Protein AF-A0A7Z9YVB4-F1 (afdb_monomer)

Foldseek 3Di:
DQWDADPVRAIWGFQKWKKFFWWADPPPRDIDGQCVWQADLQQLDGHQWTADPPPRDIDGPVRIAFDKDWDQDPVVRDIFIWGDMDTAKTWTGGPPDPDIDMDGDDPVNVVVLVVLQPDDQPFDDFFDFADFFDQLVQCCVRTVCGGLLSFARSQLRSVLRVLLVPDDDPVVLVLSLQQVQLQGLQFAASRNCVRPNPDDRGPTHDPQHSHRDSIGMHGHPVVSSVVSVVVVVVVCVVCVPVPPDPDDDDPDDPVDDPPDDPPRDPDDDDDDAPAQRHPPQNVCVSSCSSVVHHDPPVPDQHHTVRVVRHNDPPPDDPPPPD

Structure (mmCIF, N/CA/C/O backbone):
data_AF-A0A7Z9YVB4-F1
#
_entry.id   AF-A0A7Z9YVB4-F1
#
loop_
_atom_site.group_PDB
_atom_site.id
_atom_site.type_symbol
_atom_site.label_atom_id
_atom_site.label_alt_id
_atom_site.label_comp_id
_atom_site.label_asym_id
_atom_site.label_entity_id
_atom_site.label_seq_id
_atom_site.pdbx_PDB_ins_code
_atom_site.Cartn_x
_atom_site.Cartn_y
_atom_site.Cartn_z
_atom_site.occupancy
_atom_site.B_iso_or_equiv
_atom_site.auth_seq_id
_atom_site.auth_comp_id
_atom_site.auth_asym_id
_atom_site.auth_atom_id
_atom_site.pdbx_PDB_model_num
ATOM 1 N N . MET A 1 1 ? -9.846 15.457 -3.010 1.00 90.50 1 MET A N 1
ATOM 2 C CA . MET A 1 1 ? -9.394 14.072 -2.716 1.00 90.50 1 MET A CA 1
ATOM 3 C C . MET A 1 1 ? -8.498 13.963 -1.476 1.00 90.50 1 MET A C 1
ATOM 5 O O . MET A 1 1 ? -8.732 13.058 -0.686 1.00 90.50 1 MET A O 1
ATOM 9 N N . TYR A 1 2 ? -7.494 14.836 -1.281 1.00 96.19 2 TYR A N 1
ATOM 10 C CA . TYR A 1 2 ? -6.535 14.761 -0.153 1.00 96.19 2 TYR A CA 1
ATOM 11 C C . TYR A 1 2 ? -6.669 15.938 0.827 1.00 96.19 2 TYR A C 1
ATOM 13 O O . TYR A 1 2 ? -5.697 16.636 1.119 1.00 96.19 2 TYR A O 1
ATOM 21 N N . GLU A 1 3 ? -7.886 16.187 1.299 1.00 96.25 3 GLU A N 1
ATOM 22 C CA . GLU A 1 3 ? -8.199 17.295 2.205 1.00 96.25 3 GLU A CA 1
ATOM 23 C C . GLU A 1 3 ? -9.004 16.793 3.404 1.00 96.25 3 GLU A C 1
ATOM 25 O O . GLU A 1 3 ? -9.777 15.847 3.273 1.00 96.25 3 GLU A O 1
ATOM 30 N N . THR A 1 4 ? -8.795 17.445 4.545 1.00 97.38 4 THR A N 1
ATOM 31 C CA . THR A 1 4 ? -9.485 17.245 5.830 1.00 97.38 4 THR A CA 1
ATOM 32 C C . THR A 1 4 ? -9.839 18.616 6.409 1.00 97.38 4 THR A C 1
ATOM 34 O O . THR A 1 4 ? -9.279 19.634 5.992 1.00 97.38 4 THR A O 1
ATOM 37 N N . ARG A 1 5 ? -10.718 18.661 7.412 1.00 95.69 5 ARG A N 1
ATOM 38 C CA . ARG A 1 5 ? -10.940 19.850 8.250 1.00 95.69 5 ARG A CA 1
ATOM 39 C C . ARG A 1 5 ? -10.445 19.620 9.672 1.00 95.69 5 ARG A C 1
ATOM 41 O O . ARG A 1 5 ? -10.483 18.493 10.167 1.00 95.69 5 ARG A O 1
ATOM 48 N N . ASP A 1 6 ? -9.934 20.671 10.305 1.00 93.06 6 ASP A N 1
ATOM 49 C CA . ASP A 1 6 ? -9.683 20.660 11.746 1.00 93.06 6 ASP A CA 1
ATOM 50 C C . ASP A 1 6 ? -10.937 21.067 12.537 1.00 93.06 6 ASP A C 1
ATOM 52 O O . ASP A 1 6 ? -11.960 21.448 11.965 1.00 93.06 6 ASP A O 1
ATOM 56 N N . LYS A 1 7 ? -10.851 21.019 13.872 1.00 89.88 7 LYS A N 1
ATOM 57 C CA . LYS A 1 7 ? -11.962 21.387 14.767 1.00 89.88 7 LYS A CA 1
ATOM 58 C C . LYS A 1 7 ? -12.415 22.848 14.625 1.00 89.88 7 LYS A C 1
ATOM 60 O O . LYS A 1 7 ? -13.510 23.183 15.055 1.00 89.88 7 LYS A O 1
ATOM 65 N N . SER A 1 8 ? -11.580 23.713 14.052 1.00 90.94 8 SER A N 1
ATOM 66 C CA . SER A 1 8 ? -11.881 25.125 13.795 1.00 90.94 8 SER A CA 1
ATOM 67 C C . SER A 1 8 ? -12.397 25.364 12.369 1.00 90.94 8 SER A C 1
ATOM 69 O O . SER A 1 8 ? -12.560 26.513 11.967 1.00 90.94 8 SER A O 1
ATOM 71 N N . GLY A 1 9 ? -12.623 24.304 11.585 1.00 92.69 9 GLY A N 1
ATOM 72 C CA . GLY A 1 9 ? -13.104 24.379 10.205 1.00 92.69 9 GLY A CA 1
ATOM 73 C C . GLY A 1 9 ? -12.032 24.735 9.169 1.00 92.69 9 GLY A C 1
ATOM 74 O O . GLY A 1 9 ? -12.356 24.897 7.992 1.00 92.69 9 GLY A O 1
ATOM 75 N N . ARG A 1 10 ? -10.754 24.840 9.555 1.00 94.81 10 ARG A N 1
ATOM 76 C CA . ARG A 1 10 ? -9.659 25.149 8.623 1.00 94.81 10 ARG A CA 1
ATOM 77 C C . ARG A 1 10 ? -9.349 23.937 7.755 1.00 94.81 10 ARG A C 1
ATOM 79 O O . ARG A 1 10 ? -9.288 22.807 8.241 1.00 94.81 10 ARG A O 1
ATOM 86 N N . ILE A 1 11 ? -9.098 24.182 6.470 1.00 96.25 11 ILE A N 1
ATOM 87 C CA . ILE A 1 11 ? -8.761 23.129 5.508 1.00 96.25 11 ILE A CA 1
ATOM 88 C C . ILE A 1 11 ? -7.296 22.718 5.680 1.00 96.25 11 ILE A C 1
ATOM 90 O O . ILE A 1 11 ? -6.378 23.536 5.578 1.00 96.25 11 ILE A O 1
ATOM 94 N N . GLY A 1 12 ? -7.087 21.426 5.907 1.00 96.94 12 GLY A N 1
ATOM 95 C CA . GLY A 1 12 ? -5.786 20.778 5.954 1.00 96.94 12 GLY A CA 1
ATOM 96 C C . GLY A 1 12 ? -5.556 19.882 4.743 1.00 96.94 12 GLY A C 1
ATOM 97 O O . GLY A 1 12 ? -6.471 19.215 4.265 1.00 96.94 12 GLY A O 1
ATOM 98 N N . ARG A 1 13 ? -4.311 19.824 4.265 1.00 97.31 13 ARG A N 1
ATOM 99 C CA . ARG A 1 13 ? -3.877 18.846 3.261 1.00 97.31 13 ARG A CA 1
ATOM 100 C C . ARG A 1 13 ? -3.412 17.578 3.954 1.00 97.31 13 ARG A C 1
ATOM 102 O O . ARG A 1 13 ? -2.539 17.636 4.822 1.00 97.31 13 ARG A O 1
ATOM 109 N N . ILE A 1 14 ? -3.979 16.446 3.556 1.00 98.00 14 ILE A N 1
ATOM 110 C CA . ILE A 1 14 ? -3.595 15.137 4.085 1.00 98.00 14 ILE A CA 1
ATOM 111 C C . ILE A 1 14 ? -2.170 14.830 3.626 1.00 98.00 14 ILE A C 1
ATOM 113 O O . ILE A 1 14 ? -1.863 14.904 2.439 1.00 98.00 14 ILE A O 1
ATOM 117 N N . ASN A 1 15 ? -1.309 14.484 4.578 1.00 96.94 15 ASN A N 1
ATOM 118 C CA . ASN A 1 15 ? 0.035 13.975 4.331 1.00 96.94 15 ASN A CA 1
ATOM 119 C C . ASN A 1 15 ? 0.037 12.447 4.309 1.00 96.94 15 ASN A C 1
ATOM 121 O O . ASN A 1 15 ? 0.731 11.866 3.483 1.00 96.94 15 ASN A O 1
ATOM 125 N N . TYR A 1 16 ? -0.725 11.825 5.216 1.00 97.50 16 TYR A N 1
ATOM 126 C CA . TYR A 1 16 ? -0.901 10.379 5.314 1.00 97.50 16 TYR A CA 1
ATOM 127 C C . TYR A 1 16 ? -2.273 10.040 5.901 1.00 97.50 16 TYR A C 1
ATOM 129 O O . TYR A 1 16 ? -2.744 10.733 6.807 1.00 97.50 16 TYR A O 1
ATOM 137 N N . THR A 1 17 ? -2.864 8.941 5.442 1.00 98.44 17 THR A N 1
ATOM 138 C CA . THR A 1 17 ? -4.012 8.293 6.090 1.00 98.44 17 THR A CA 1
ATOM 139 C C . THR A 1 17 ? -3.597 6.888 6.501 1.00 98.44 17 THR A C 1
ATOM 141 O O . THR A 1 17 ? -3.157 6.101 5.664 1.00 98.44 17 THR A O 1
ATOM 144 N N . VAL A 1 18 ? -3.707 6.574 7.789 1.00 98.38 18 VAL A N 1
ATOM 145 C CA . VAL A 1 18 ? -3.487 5.220 8.306 1.00 98.38 18 VAL A CA 1
ATOM 146 C C . VAL A 1 18 ? -4.810 4.474 8.265 1.00 98.38 18 VAL A C 1
ATOM 148 O O . VAL A 1 18 ? -5.832 4.998 8.715 1.00 98.38 18 VAL A O 1
ATOM 151 N N . TRP A 1 19 ? -4.770 3.257 7.740 1.00 98.56 19 TRP A N 1
ATOM 152 C CA . TRP A 1 19 ? -5.906 2.351 7.649 1.00 98.56 19 TRP A CA 1
ATOM 153 C C . TRP A 1 19 ? -5.675 1.134 8.531 1.00 98.56 19 TRP A C 1
ATOM 155 O O . TRP A 1 19 ? -4.545 0.661 8.653 1.00 98.56 19 TRP A O 1
ATOM 165 N N . SER A 1 20 ? -6.751 0.622 9.116 1.00 98.56 20 SER A N 1
ATOM 166 C CA . SER A 1 20 ? -6.748 -0.570 9.956 1.00 98.56 20 SER A CA 1
ATOM 167 C C . SER A 1 20 ? -7.706 -1.609 9.410 1.00 98.56 20 SER A C 1
ATOM 169 O O . SER A 1 20 ? -8.831 -1.270 9.044 1.00 98.56 20 SER A O 1
ATOM 171 N N . ASP A 1 21 ? -7.294 -2.873 9.451 1.00 98.56 21 ASP A N 1
ATOM 172 C CA . ASP A 1 21 ? -8.213 -4.001 9.324 1.00 98.56 21 ASP A CA 1
ATOM 173 C C . ASP A 1 21 ? -9.256 -3.959 10.450 1.00 98.56 21 ASP A C 1
ATOM 175 O O . ASP A 1 21 ? -8.964 -3.563 11.589 1.00 98.56 21 ASP A O 1
ATOM 179 N N . VAL A 1 22 ? -10.459 -4.419 10.118 1.00 98.81 22 VAL A N 1
ATOM 180 C CA . VAL A 1 22 ? -11.514 -4.761 11.071 1.00 98.81 22 VAL A CA 1
ATOM 181 C C . VAL A 1 22 ? -11.607 -6.282 11.150 1.00 98.81 22 VAL A C 1
ATOM 183 O O . VAL A 1 22 ? -11.635 -6.964 10.125 1.00 98.81 22 VAL A O 1
ATOM 186 N N . PHE A 1 23 ? -11.641 -6.816 12.364 1.00 98.69 23 PHE A N 1
ATOM 187 C CA . PHE A 1 23 ? -11.788 -8.243 12.649 1.00 98.69 23 PHE A CA 1
ATOM 188 C C . PHE A 1 23 ? -13.153 -8.545 13.267 1.00 98.69 23 PHE A C 1
ATOM 190 O O . PHE A 1 23 ? -13.877 -7.633 13.654 1.00 98.69 23 PHE A O 1
ATOM 197 N N . VAL A 1 24 ? -13.502 -9.824 13.358 1.00 98.56 24 VAL A N 1
ATOM 198 C CA . VAL A 1 24 ? -14.710 -10.323 14.018 1.00 98.56 24 VAL A CA 1
ATOM 199 C C . VAL A 1 24 ? -14.289 -11.130 15.240 1.00 98.56 24 VAL A C 1
ATOM 201 O O . VAL A 1 24 ? -13.453 -12.031 15.145 1.00 98.56 24 VAL A O 1
ATOM 204 N N . CYS A 1 25 ? -14.848 -10.790 16.399 1.00 98.38 25 CYS A N 1
ATOM 205 C CA . CYS A 1 25 ? -14.628 -11.545 17.626 1.00 98.38 25 CYS A CA 1
ATOM 206 C C . CYS A 1 25 ? -15.307 -12.927 17.531 1.00 98.38 25 CYS A C 1
ATOM 208 O O . CYS A 1 25 ? -16.507 -12.969 17.257 1.00 98.38 25 CYS A O 1
ATOM 210 N N . PRO A 1 26 ? -14.603 -14.042 17.802 1.00 97.75 26 PRO A N 1
ATOM 211 C CA . PRO A 1 26 ? -15.195 -15.380 17.734 1.00 97.75 26 PRO A CA 1
ATOM 212 C C . PRO A 1 26 ? -16.226 -15.642 18.843 1.00 97.75 26 PRO A C 1
ATOM 214 O O . PRO A 1 26 ? -17.108 -16.470 18.657 1.00 97.75 26 PRO A O 1
ATOM 217 N N . GLU A 1 27 ? -16.150 -14.916 19.963 1.00 97.62 27 GLU A N 1
ATOM 218 C CA . GLU A 1 27 ? -17.028 -15.127 21.125 1.00 97.62 27 GLU A CA 1
ATOM 219 C C . GLU A 1 27 ? -18.370 -14.390 21.009 1.00 97.62 27 GLU A C 1
ATOM 221 O O . GLU A 1 27 ? -19.406 -14.905 21.416 1.00 97.62 27 GLU A O 1
ATOM 226 N N . CYS A 1 28 ? -18.372 -13.171 20.459 1.00 97.69 28 CYS A N 1
ATOM 227 C CA . CYS A 1 28 ? -19.572 -12.321 20.415 1.00 97.69 28 CYS A CA 1
ATOM 228 C C . CYS A 1 28 ? -19.969 -11.847 19.011 1.00 97.69 28 CYS A C 1
ATOM 230 O O . CYS A 1 28 ? -20.922 -11.085 18.881 1.00 97.69 28 CYS A O 1
ATOM 232 N N . ALA 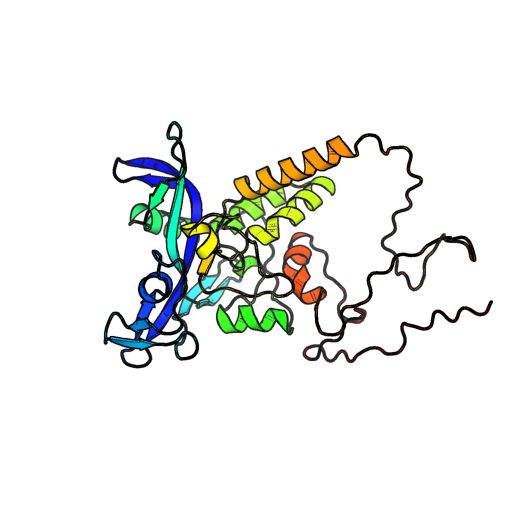A 1 29 ? -19.221 -12.234 17.972 1.00 97.75 29 ALA A N 1
ATOM 233 C CA . ALA A 1 29 ? -19.375 -11.771 16.588 1.00 97.75 29 ALA A CA 1
ATOM 234 C C . ALA A 1 29 ? -19.266 -10.242 16.380 1.00 97.75 29 ALA A C 1
ATOM 236 O O . ALA A 1 29 ? -19.473 -9.751 15.271 1.00 97.75 29 ALA A O 1
ATOM 237 N N . GLY A 1 30 ? -18.906 -9.479 17.417 1.00 98.00 30 GLY A N 1
ATOM 238 C CA . GLY A 1 30 ? -18.711 -8.036 17.332 1.00 98.00 30 GLY A CA 1
ATOM 239 C C . GLY A 1 30 ? -17.489 -7.661 16.492 1.00 98.00 30 GLY A C 1
ATOM 240 O O . GLY A 1 30 ? -16.453 -8.333 16.541 1.00 98.00 30 GLY A O 1
ATOM 241 N N . GLU A 1 31 ? -17.600 -6.568 15.734 1.00 98.50 31 GLU A N 1
ATOM 242 C CA . GLU A 1 31 ? -16.485 -6.020 14.960 1.00 98.50 31 GLU A CA 1
ATOM 243 C C . GLU A 1 31 ? -15.431 -5.379 15.874 1.00 98.50 31 GLU A C 1
ATOM 245 O O . GLU A 1 31 ? -15.751 -4.600 16.771 1.00 98.50 31 GLU A O 1
ATOM 250 N N . VAL A 1 32 ? -14.160 -5.673 15.614 1.00 98.62 32 VAL A N 1
ATOM 251 C CA . VAL A 1 32 ? -13.011 -5.199 16.387 1.00 98.62 32 VAL A CA 1
ATOM 252 C C . VAL A 1 32 ? -12.074 -4.432 15.464 1.00 98.62 32 VAL A C 1
ATOM 254 O O . VAL A 1 32 ? -11.453 -5.008 14.567 1.00 98.62 32 VAL A O 1
ATOM 257 N N . VAL A 1 33 ? -11.960 -3.121 15.673 1.00 98.62 33 VAL A N 1
ATOM 258 C CA . VAL A 1 33 ? -11.004 -2.283 14.942 1.00 98.62 33 VAL A CA 1
ATOM 259 C C . VAL A 1 33 ? -9.612 -2.556 15.497 1.00 98.62 33 VAL A C 1
ATOM 261 O O . VAL A 1 33 ? -9.310 -2.200 16.633 1.00 98.62 33 VAL A O 1
ATOM 264 N N . PHE A 1 34 ? -8.747 -3.179 14.694 1.00 98.38 34 PHE A N 1
ATOM 265 C CA . PHE A 1 34 ? -7.440 -3.642 15.172 1.00 98.38 34 PHE A CA 1
ATOM 266 C C . PHE A 1 34 ? -6.578 -2.517 15.745 1.00 98.38 34 PHE A C 1
ATOM 268 O O . PHE A 1 34 ? -5.899 -2.704 16.748 1.00 98.38 34 PHE A O 1
ATOM 275 N N . TRP A 1 35 ? -6.615 -1.342 15.122 1.00 98.19 35 TRP A N 1
ATOM 276 C CA . TRP A 1 35 ? -5.912 -0.167 15.615 1.00 98.19 35 TRP A CA 1
ATOM 277 C C . TRP A 1 35 ? -6.399 0.288 16.990 1.00 98.19 35 TRP A C 1
ATOM 279 O O . TRP A 1 35 ? -5.569 0.638 17.818 1.00 98.19 35 TRP A O 1
ATOM 289 N N . ASP A 1 36 ? -7.708 0.294 17.235 1.00 97.94 36 ASP A N 1
ATOM 290 C CA . ASP A 1 36 ? -8.250 0.840 18.481 1.00 97.94 36 ASP A CA 1
ATOM 291 C C . ASP A 1 36 ? -7.899 -0.067 19.678 1.00 97.94 36 ASP A C 1
ATOM 293 O O . ASP A 1 36 ? -7.553 0.443 20.741 1.00 97.94 36 ASP A O 1
ATOM 297 N N . GLU A 1 37 ? -7.873 -1.391 19.483 1.00 98.00 37 GLU A N 1
ATOM 298 C CA . GLU A 1 37 ? -7.676 -2.352 20.583 1.00 98.00 37 GLU A CA 1
ATOM 299 C C . GLU A 1 37 ? -6.249 -2.903 20.704 1.00 98.00 37 GLU A C 1
ATOM 301 O O . GLU A 1 37 ? -5.767 -3.173 21.804 1.00 98.00 37 GLU A O 1
ATOM 306 N N . ALA A 1 38 ? -5.548 -3.102 19.584 1.00 97.44 38 ALA A N 1
ATOM 307 C CA . ALA A 1 38 ? -4.249 -3.777 19.576 1.00 97.44 38 ALA A CA 1
ATOM 308 C C . ALA A 1 38 ? -3.054 -2.817 19.509 1.00 97.44 38 ALA A C 1
ATOM 310 O O . ALA A 1 38 ? -1.913 -3.274 19.587 1.00 97.44 38 ALA A O 1
ATOM 311 N N . VAL A 1 39 ? -3.261 -1.507 19.334 1.00 97.00 39 VAL A N 1
ATOM 312 C CA . VAL A 1 39 ? -2.167 -0.530 19.211 1.00 97.00 39 VAL A CA 1
ATOM 313 C C . VAL A 1 39 ? -2.017 0.285 20.487 1.00 97.00 39 VAL A C 1
ATOM 315 O O . VAL A 1 39 ? -2.804 1.178 20.786 1.00 97.00 39 VAL A O 1
ATOM 318 N N . ASP A 1 40 ? -0.910 0.063 21.190 1.00 95.62 40 ASP A N 1
ATOM 319 C CA . ASP A 1 40 ? -0.487 0.923 22.287 1.00 95.62 40 ASP A CA 1
ATOM 320 C C . ASP A 1 40 ? 0.315 2.100 21.714 1.00 95.62 40 ASP A C 1
ATOM 322 O O . ASP A 1 40 ? 1.503 1.991 21.384 1.00 95.62 40 ASP A O 1
ATOM 326 N N . ARG A 1 41 ? -0.364 3.242 21.563 1.00 91.62 41 ARG A N 1
ATOM 327 C CA . ARG A 1 41 ? 0.226 4.474 21.016 1.00 91.62 41 ARG A CA 1
ATOM 328 C C . ARG A 1 41 ? 1.244 5.120 21.953 1.00 91.62 41 ARG A C 1
ATOM 330 O O . ARG A 1 41 ? 2.085 5.869 21.470 1.00 91.62 41 ARG A O 1
ATOM 337 N N . VAL A 1 42 ? 1.181 4.849 23.257 1.00 92.38 42 VAL A N 1
ATOM 338 C CA . VAL A 1 42 ? 2.116 5.417 24.239 1.00 92.38 42 VAL A CA 1
ATOM 339 C C . VAL A 1 42 ? 3.422 4.634 24.210 1.00 92.38 42 VAL A C 1
ATOM 341 O O . VAL A 1 42 ? 4.498 5.218 24.114 1.00 92.38 42 VAL A O 1
ATOM 344 N N . ALA A 1 43 ? 3.335 3.304 24.217 1.00 93.88 43 ALA A N 1
ATOM 345 C CA . ALA A 1 43 ? 4.504 2.436 24.126 1.00 93.88 43 ALA A CA 1
ATOM 346 C C . ALA A 1 43 ? 4.990 2.206 22.682 1.00 93.88 43 ALA A C 1
ATOM 348 O O . ALA A 1 43 ? 6.026 1.571 22.481 1.00 93.88 43 ALA A O 1
ATOM 349 N N . GLY A 1 44 ? 4.260 2.687 21.671 1.00 93.75 44 GLY A N 1
ATOM 350 C CA . GLY A 1 44 ? 4.615 2.554 20.257 1.00 93.75 44 GLY A CA 1
ATOM 351 C C . GLY A 1 44 ? 4.721 1.104 19.783 1.00 93.75 44 GLY A C 1
ATOM 352 O O . GLY A 1 44 ? 5.589 0.788 18.962 1.00 93.75 44 GLY A O 1
ATOM 353 N N . LYS A 1 45 ? 3.853 0.226 20.299 1.00 95.00 45 LYS A N 1
ATOM 354 C CA . LYS A 1 45 ? 3.855 -1.220 20.029 1.00 95.00 45 LYS A CA 1
ATOM 355 C C . LYS A 1 45 ? 2.471 -1.729 19.628 1.00 95.00 45 LYS A C 1
ATOM 357 O O . LYS A 1 45 ? 1.450 -1.167 20.010 1.00 95.00 45 LYS A O 1
ATOM 362 N N . VAL A 1 46 ? 2.464 -2.823 18.876 1.00 96.00 46 VAL A N 1
ATOM 363 C CA . VAL A 1 46 ? 1.264 -3.630 18.639 1.00 96.00 46 VAL A CA 1
ATOM 364 C C . VAL A 1 46 ? 1.273 -4.756 19.669 1.00 96.00 46 VAL A C 1
ATOM 366 O O . VAL A 1 46 ? 2.301 -5.411 19.833 1.00 96.00 46 VAL A O 1
ATOM 369 N N . LEU A 1 47 ? 0.174 -4.937 20.392 1.00 96.69 47 LEU A N 1
ATOM 370 C CA . LEU A 1 47 ? 0.026 -5.962 21.417 1.00 96.69 47 LEU A CA 1
ATOM 371 C C . LEU A 1 47 ? -0.233 -7.330 20.770 1.00 96.69 47 LEU A C 1
ATOM 373 O O . LEU A 1 47 ? -0.999 -7.439 19.812 1.00 96.69 47 LEU A O 1
ATOM 377 N N . ASP A 1 48 ? 0.371 -8.385 21.320 1.00 96.50 48 ASP A N 1
ATOM 378 C CA . ASP A 1 48 ? 0.100 -9.767 20.892 1.00 96.50 48 ASP A CA 1
ATOM 379 C C . ASP A 1 48 ? -1.288 -10.253 21.342 1.00 96.50 48 ASP A C 1
ATOM 381 O O . ASP A 1 48 ? -1.909 -11.083 20.670 1.00 96.50 48 ASP A O 1
ATOM 385 N N . LYS A 1 49 ? -1.760 -9.711 22.473 1.00 97.94 49 LYS A N 1
ATOM 386 C CA . LYS A 1 49 ? -3.049 -9.976 23.118 1.00 97.94 49 LYS A CA 1
ATOM 387 C C . LYS A 1 49 ? -3.767 -8.660 23.408 1.00 97.94 49 LYS A C 1
ATOM 389 O O . LYS A 1 49 ? -3.130 -7.724 23.888 1.00 97.94 49 LYS A O 1
ATOM 394 N N . PHE A 1 50 ? -5.063 -8.591 23.128 1.00 98.06 50 PHE A N 1
ATOM 395 C CA . PHE A 1 50 ? -5.884 -7.391 23.327 1.00 98.06 50 PHE A CA 1
ATOM 396 C C . PHE A 1 50 ? -7.347 -7.770 23.606 1.00 98.06 50 PHE A C 1
ATOM 398 O O . PHE A 1 50 ? -7.793 -8.818 23.137 1.00 98.06 50 PHE A O 1
ATOM 405 N N . PRO A 1 51 ? -8.099 -6.969 24.377 1.00 98.06 51 PRO A N 1
ATOM 406 C CA . PRO A 1 51 ? -9.482 -7.288 24.712 1.00 98.06 51 PRO A CA 1
ATOM 407 C C . PRO A 1 51 ? -10.426 -7.042 23.527 1.00 98.06 51 PRO A C 1
ATOM 409 O O . PRO A 1 51 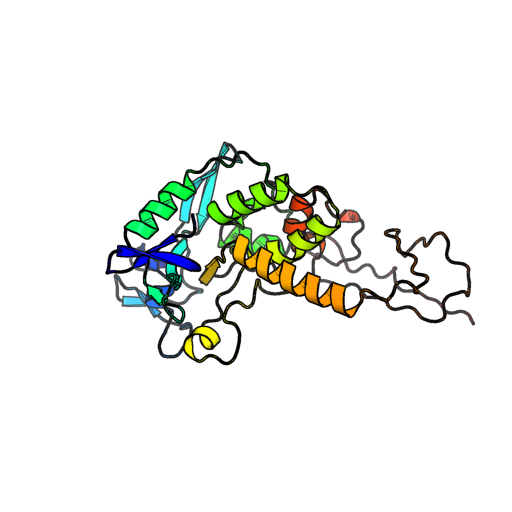? -10.207 -6.169 22.690 1.00 98.06 51 PRO A O 1
ATOM 412 N N . CYS A 1 52 ? -11.522 -7.794 23.467 1.00 98.25 52 CYS A N 1
ATOM 413 C CA . CYS A 1 52 ? -12.672 -7.429 22.650 1.00 98.25 52 CYS A CA 1
ATOM 414 C C . CYS A 1 52 ? -13.429 -6.258 23.309 1.00 98.25 52 CYS A C 1
ATOM 416 O O . CYS A 1 52 ? -13.820 -6.392 24.471 1.00 98.25 52 CYS A O 1
ATOM 418 N N . PRO A 1 53 ? -13.761 -5.172 22.587 1.00 98.00 53 PRO A N 1
ATOM 419 C CA . PRO A 1 53 ? -14.456 -4.027 23.172 1.00 98.00 53 PRO A CA 1
ATOM 420 C C . PRO A 1 53 ? -15.916 -4.334 23.539 1.00 98.00 53 PRO A C 1
ATOM 422 O O . PRO A 1 53 ? -16.517 -3.607 24.323 1.00 98.00 53 PRO A O 1
ATOM 425 N N . HIS A 1 54 ? -16.483 -5.427 23.014 1.00 97.81 54 HIS A N 1
ATOM 426 C CA . HIS A 1 54 ? -17.891 -5.796 23.214 1.00 97.81 54 HIS A CA 1
ATOM 427 C C . HIS A 1 54 ? -18.105 -6.800 24.348 1.00 97.81 54 HIS A C 1
ATOM 429 O O . HIS A 1 54 ? -19.076 -6.689 25.087 1.00 97.81 54 HIS A O 1
ATOM 435 N N . CYS A 1 55 ? -17.213 -7.787 24.489 1.00 97.94 55 CYS A N 1
ATOM 436 C CA . CYS A 1 55 ? -17.372 -8.890 25.450 1.00 97.94 55 CYS A CA 1
ATOM 437 C C . CYS A 1 55 ? -16.156 -9.130 26.355 1.00 97.94 55 CYS A C 1
ATOM 439 O O . CYS A 1 55 ? -16.189 -10.040 27.175 1.00 97.94 55 CYS A O 1
ATOM 441 N N . GLN A 1 56 ? -15.084 -8.340 26.211 1.00 97.88 56 GLN A N 1
ATOM 442 C CA . GLN A 1 56 ? -13.844 -8.440 26.995 1.00 97.88 56 GLN A CA 1
ATOM 443 C C . GLN A 1 56 ? -13.059 -9.756 26.843 1.00 97.88 56 GLN A C 1
ATOM 445 O O . GLN A 1 56 ? -12.057 -9.946 27.530 1.00 97.88 56 GLN A O 1
ATOM 450 N N . ALA A 1 57 ? -13.444 -10.639 25.914 1.00 97.75 57 ALA A N 1
ATOM 451 C CA . ALA A 1 57 ? -12.643 -11.809 25.563 1.00 97.75 57 ALA A CA 1
ATOM 452 C C . ALA A 1 57 ? -11.217 -11.399 25.152 1.00 97.75 57 ALA A C 1
ATOM 454 O O . ALA A 1 57 ? -11.038 -10.424 24.420 1.00 97.75 57 ALA A O 1
ATOM 455 N N . GLU A 1 58 ? -10.206 -12.145 25.604 1.00 98.31 58 GLU A N 1
ATOM 456 C CA . GLU A 1 58 ? -8.812 -11.920 25.212 1.00 98.31 58 GLU A CA 1
ATOM 457 C C . GLU A 1 58 ? -8.580 -12.452 23.789 1.00 98.31 58 GLU A C 1
ATOM 459 O O . GLU A 1 58 ? -8.681 -13.650 23.529 1.00 98.31 58 GLU A O 1
ATOM 464 N N . LEU A 1 59 ? -8.262 -11.557 22.857 1.00 98.25 59 LEU A N 1
ATOM 465 C CA . LEU A 1 59 ? -8.057 -11.861 21.445 1.00 98.25 59 LEU A CA 1
ATOM 466 C C . LEU A 1 59 ? -6.569 -11.885 21.095 1.00 98.25 59 LEU A C 1
ATOM 468 O O . LEU A 1 59 ? -5.756 -11.173 21.680 1.00 98.25 59 LEU A O 1
ATOM 472 N N . THR A 1 60 ? -6.221 -12.660 20.068 1.00 97.81 60 THR A N 1
ATOM 473 C CA . THR A 1 60 ? -4.910 -12.602 19.405 1.00 97.81 60 THR A CA 1
ATOM 474 C C . THR A 1 60 ? -5.104 -12.440 17.908 1.00 97.81 60 THR A C 1
ATOM 476 O O . THR A 1 60 ? -6.080 -12.932 17.346 1.00 97.81 60 THR A O 1
ATOM 479 N N . LYS A 1 61 ? -4.133 -11.833 17.216 1.00 94.69 61 LYS A N 1
ATOM 480 C CA . LYS A 1 61 ? -4.221 -11.627 15.759 1.00 94.69 61 LYS A CA 1
ATOM 481 C C . LYS A 1 61 ? -4.386 -12.928 14.955 1.00 94.69 61 LYS A C 1
ATOM 483 O O . LYS A 1 61 ? -4.939 -12.903 13.863 1.00 94.69 61 LYS A O 1
ATOM 488 N N . ARG A 1 62 ? -3.866 -14.052 15.462 1.00 94.50 62 ARG A N 1
ATOM 489 C CA . ARG A 1 62 ? -3.968 -15.366 14.801 1.00 94.50 62 ARG A CA 1
ATOM 490 C C . ARG A 1 62 ? -5.305 -16.064 15.060 1.00 94.50 62 ARG A C 1
ATOM 492 O O . ARG A 1 62 ? -5.672 -16.918 14.267 1.00 94.50 62 ARG A O 1
ATOM 499 N N . GLY A 1 63 ? -5.986 -15.727 16.155 1.00 94.69 63 GLY A N 1
ATOM 500 C CA . GLY A 1 63 ? -7.227 -16.374 16.592 1.00 94.69 63 GLY A CA 1
ATOM 501 C C . GLY A 1 63 ? -8.505 -15.650 16.171 1.00 94.69 63 GLY A C 1
ATOM 502 O O . GLY A 1 63 ? -9.570 -15.989 16.669 1.00 94.69 63 GLY A O 1
ATOM 503 N N . ILE A 1 64 ? -8.409 -14.636 15.309 1.00 96.38 64 ILE A N 1
ATOM 504 C CA . ILE A 1 64 ? -9.553 -13.847 14.846 1.00 96.38 64 ILE A CA 1
ATOM 505 C C . ILE A 1 64 ? -9.567 -13.765 13.324 1.00 96.38 64 ILE A C 1
ATOM 507 O O . ILE A 1 64 ? -8.519 -13.725 12.672 1.00 96.38 64 ILE A O 1
ATOM 511 N N . GLU A 1 65 ? -10.765 -13.698 12.758 1.00 97.00 65 GLU A N 1
ATOM 512 C CA . GLU A 1 65 ? -10.964 -13.549 11.320 1.00 97.00 65 GLU A CA 1
ATOM 513 C C . GLU A 1 65 ? -11.270 -12.103 10.950 1.00 97.00 65 GLU A C 1
ATOM 515 O O . GLU A 1 65 ? -11.769 -11.322 11.760 1.00 97.00 65 GLU A O 1
ATOM 520 N N . ARG A 1 66 ? -10.950 -11.717 9.714 1.00 98.06 66 ARG A N 1
ATOM 521 C CA . ARG A 1 66 ? -11.279 -10.380 9.215 1.00 98.06 66 ARG A CA 1
ATOM 522 C C . ARG A 1 66 ? -12.776 -10.252 8.985 1.00 98.06 66 ARG A C 1
ATOM 524 O O . ARG A 1 66 ? -13.408 -11.163 8.457 1.00 98.06 66 ARG A O 1
ATOM 531 N N . ALA A 1 67 ? -13.311 -9.079 9.293 1.00 98.44 67 ALA A N 1
ATOM 532 C CA . ALA A 1 67 ? -14.586 -8.660 8.747 1.00 98.44 67 ALA A CA 1
ATOM 533 C C . ALA A 1 67 ? -14.426 -8.467 7.234 1.00 98.44 67 ALA A C 1
ATOM 535 O O . ALA A 1 67 ? -13.405 -7.966 6.756 1.00 98.44 67 ALA A O 1
ATOM 536 N N . TRP A 1 68 ? -15.439 -8.865 6.474 1.00 98.38 68 TRP A N 1
ATOM 537 C CA . TRP A 1 68 ? -15.439 -8.768 5.019 1.00 98.38 68 TRP A CA 1
ATOM 538 C C . TRP A 1 68 ? -16.559 -7.851 4.560 1.00 98.38 68 TRP A C 1
ATOM 540 O O . TRP A 1 68 ? -17.666 -7.905 5.088 1.00 98.38 68 TRP A O 1
ATOM 550 N N . VAL A 1 69 ? -16.277 -7.053 3.538 1.00 97.56 69 VAL A N 1
ATOM 551 C CA . VAL A 1 69 ? -17.266 -6.228 2.849 1.00 97.56 69 VAL A CA 1
ATOM 552 C C . VAL A 1 69 ? -17.450 -6.730 1.429 1.00 97.56 69 VAL A C 1
ATOM 554 O O . VAL A 1 69 ? -16.488 -7.071 0.736 1.00 97.56 69 VAL A O 1
ATOM 557 N N . THR A 1 70 ? -18.703 -6.757 1.002 1.00 97.50 70 THR A N 1
ATOM 558 C CA . THR A 1 70 ? -19.086 -7.044 -0.375 1.00 97.50 70 THR A CA 1
ATOM 559 C C . THR A 1 70 ? -19.355 -5.718 -1.070 1.00 97.50 70 THR A C 1
ATOM 561 O O . THR A 1 70 ? -20.160 -4.924 -0.585 1.00 97.50 70 THR A O 1
ATOM 564 N N . LYS A 1 71 ? -18.679 -5.462 -2.190 1.00 94.44 71 LYS A N 1
ATOM 565 C CA . LYS A 1 71 ? -18.852 -4.232 -2.970 1.00 94.44 71 LYS A CA 1
ATOM 566 C C . LYS A 1 71 ? -18.853 -4.524 -4.461 1.00 94.44 71 LYS A C 1
ATOM 568 O O . LYS A 1 71 ? -18.294 -5.523 -4.905 1.00 94.44 71 LYS A O 1
ATOM 573 N N . TYR A 1 72 ? -19.490 -3.647 -5.223 1.00 94.62 72 TYR A N 1
ATOM 574 C CA . TYR A 1 72 ? -19.462 -3.713 -6.675 1.00 94.62 72 TYR A CA 1
ATOM 575 C C . TYR A 1 72 ? -18.152 -3.110 -7.190 1.00 94.62 72 TYR A C 1
ATOM 577 O O . TYR A 1 72 ? -17.835 -1.961 -6.880 1.00 94.62 72 TYR A O 1
ATOM 585 N N . ASP A 1 73 ? -17.386 -3.889 -7.945 1.00 95.19 73 ASP A N 1
ATOM 586 C CA . ASP A 1 73 ? -16.190 -3.428 -8.634 1.00 95.19 73 ASP A CA 1
ATOM 587 C C . ASP A 1 73 ? -16.572 -2.919 -10.028 1.00 95.19 73 ASP A C 1
ATOM 589 O O . ASP A 1 73 ? -16.973 -3.686 -10.906 1.00 95.19 73 ASP A O 1
ATOM 593 N N . MET A 1 74 ? -16.456 -1.605 -10.225 1.00 91.75 74 MET A N 1
ATOM 594 C CA . MET A 1 74 ? -16.801 -0.944 -11.488 1.00 91.75 74 MET A CA 1
ATOM 595 C C . MET A 1 74 ? -15.917 -1.402 -12.656 1.00 91.75 74 MET A C 1
ATOM 597 O O . MET A 1 74 ? -16.393 -1.476 -13.789 1.00 91.75 74 MET A O 1
ATOM 601 N N . ALA A 1 75 ? -14.649 -1.723 -12.388 1.00 93.56 75 ALA A N 1
ATOM 602 C CA . ALA A 1 75 ? -13.673 -2.100 -13.402 1.00 93.56 75 ALA A CA 1
ATOM 603 C C . ALA A 1 75 ? -13.927 -3.522 -13.918 1.00 93.56 75 ALA A C 1
ATOM 605 O O . ALA A 1 75 ? -13.867 -3.774 -15.121 1.00 93.56 75 ALA A O 1
ATOM 606 N N . LEU A 1 76 ? -14.254 -4.437 -13.001 1.00 95.44 76 LEU A N 1
ATOM 607 C CA . LEU A 1 76 ? -14.551 -5.841 -13.296 1.00 95.44 76 LEU A CA 1
ATOM 608 C C . LEU A 1 76 ? -16.027 -6.085 -13.638 1.00 95.44 76 LEU A C 1
ATOM 610 O O . LEU A 1 76 ? -16.369 -7.160 -14.127 1.00 95.44 76 LEU A O 1
ATOM 614 N N . LYS A 1 77 ? -16.901 -5.102 -13.384 1.00 94.81 77 LYS A N 1
ATOM 615 C CA . LYS A 1 77 ? -18.364 -5.200 -13.527 1.00 94.81 77 LYS A CA 1
ATOM 616 C C . LYS A 1 77 ? -18.950 -6.395 -12.775 1.00 94.81 77 LYS A C 1
ATOM 618 O O . LYS A 1 77 ? -19.845 -7.082 -13.265 1.00 94.81 77 LYS A O 1
ATOM 623 N N . ASN A 1 78 ? -18.417 -6.652 -11.587 1.00 96.38 78 ASN A N 1
ATOM 624 C CA . ASN A 1 78 ? -18.809 -7.783 -10.762 1.00 96.38 78 ASN A CA 1
ATOM 625 C C . ASN A 1 78 ? -18.786 -7.401 -9.282 1.00 96.38 78 ASN A C 1
ATOM 627 O O . ASN A 1 78 ? -18.129 -6.448 -8.866 1.00 96.38 78 ASN A O 1
ATOM 631 N N . THR A 1 79 ? -19.496 -8.168 -8.471 1.00 97.00 79 THR A N 1
ATOM 632 C CA . THR A 1 79 ? -19.438 -8.057 -7.023 1.00 97.00 79 THR A CA 1
ATOM 633 C C . THR A 1 79 ? -18.217 -8.802 -6.496 1.00 97.00 79 THR A C 1
ATOM 635 O O . THR A 1 79 ? -18.053 -9.995 -6.741 1.00 97.00 79 THR A O 1
ATOM 638 N N . ILE A 1 80 ? -17.380 -8.104 -5.731 1.00 97.25 80 ILE A N 1
ATOM 639 C CA . ILE A 1 80 ? -16.184 -8.657 -5.0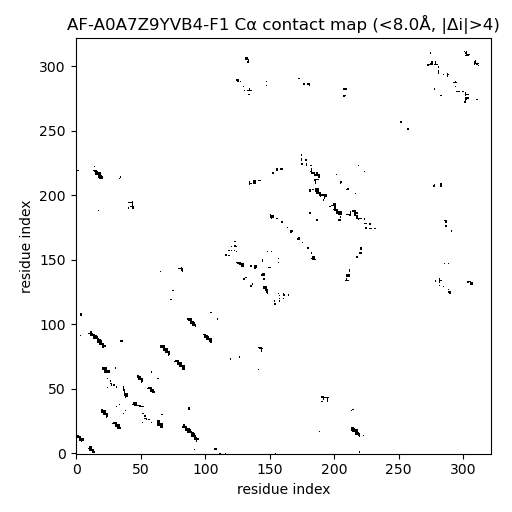93 1.00 97.25 80 ILE A CA 1
ATOM 640 C C . ILE A 1 80 ? -16.312 -8.621 -3.570 1.00 97.25 80 ILE A C 1
ATOM 642 O O . ILE A 1 80 ? -17.069 -7.824 -3.004 1.00 97.25 80 ILE A O 1
ATOM 646 N N . ARG A 1 81 ? -15.529 -9.463 -2.892 1.00 97.81 81 ARG A N 1
ATOM 647 C CA . ARG A 1 81 ? -15.437 -9.512 -1.430 1.00 97.81 81 ARG A CA 1
ATOM 648 C C . ARG A 1 81 ? -14.020 -9.139 -1.002 1.00 97.81 81 ARG A C 1
ATOM 650 O O . ARG A 1 81 ? -13.067 -9.797 -1.403 1.00 97.81 81 ARG A O 1
ATOM 657 N N . GLN A 1 82 ? -13.878 -8.099 -0.183 1.00 97.88 82 GLN A N 1
ATOM 658 C CA . GLN A 1 82 ? -12.580 -7.634 0.324 1.00 97.88 82 GLN A CA 1
ATOM 659 C C . GLN A 1 82 ? -12.592 -7.495 1.841 1.00 97.88 82 GLN A C 1
ATOM 661 O O . GLN A 1 82 ? -13.645 -7.286 2.447 1.00 97.88 82 GLN A O 1
ATOM 666 N N . ALA A 1 83 ? -11.420 -7.626 2.460 1.00 98.19 83 ALA A N 1
ATOM 667 C CA . ALA A 1 83 ? -11.284 -7.367 3.886 1.00 98.19 83 ALA A CA 1
ATOM 668 C C . ALA A 1 83 ? -11.707 -5.929 4.202 1.00 98.19 83 ALA A C 1
ATOM 670 O O . ALA A 1 83 ? -11.315 -4.984 3.512 1.00 98.19 83 ALA A O 1
ATOM 671 N N . LYS A 1 84 ? -12.501 -5.765 5.259 1.00 98.38 84 LYS A N 1
ATOM 672 C CA . LYS A 1 84 ? -12.941 -4.459 5.732 1.00 98.38 84 LYS A CA 1
ATOM 673 C C . LYS A 1 84 ? -11.745 -3.714 6.315 1.00 98.38 84 LYS A C 1
ATOM 675 O O . LYS A 1 84 ? -11.105 -4.191 7.252 1.00 98.38 84 LYS A O 1
ATOM 680 N N . GLN A 1 85 ? -11.476 -2.532 5.771 1.00 97.88 85 GLN A N 1
ATOM 681 C CA . GLN A 1 85 ? -10.474 -1.607 6.287 1.00 97.88 85 GLN A CA 1
ATOM 682 C C . GLN A 1 85 ? -11.117 -0.245 6.519 1.00 97.88 85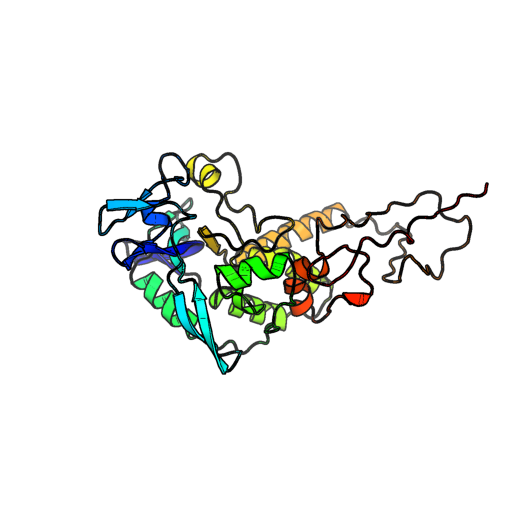 GLN A C 1
ATOM 684 O O . GLN A 1 85 ? -11.893 0.219 5.684 1.00 97.88 85 GLN A O 1
ATOM 689 N N . ILE A 1 86 ? -10.787 0.399 7.637 1.00 98.19 86 ILE A N 1
ATOM 690 C CA . ILE A 1 86 ? -11.287 1.737 7.979 1.00 98.19 86 ILE A CA 1
ATOM 691 C C . ILE A 1 86 ? -10.126 2.703 8.239 1.00 98.19 86 ILE A C 1
ATOM 693 O O . ILE A 1 86 ? -9.062 2.265 8.690 1.00 98.19 86 ILE A O 1
ATOM 697 N N . PRO A 1 87 ? -10.284 4.008 7.958 1.00 98.44 87 PRO A N 1
ATOM 698 C CA . PRO A 1 87 ? -9.273 4.992 8.309 1.00 98.44 87 PRO A CA 1
ATOM 699 C C . PRO A 1 87 ? -9.289 5.201 9.830 1.00 98.44 87 PRO A C 1
ATOM 701 O O . PRO A 1 87 ? -10.350 5.301 10.443 1.00 98.44 87 PRO A O 1
ATOM 704 N N . VAL A 1 88 ? -8.114 5.289 10.450 1.00 98.44 88 VAL A N 1
ATOM 705 C CA . VAL A 1 88 ? -7.986 5.372 11.922 1.00 98.44 88 VAL A CA 1
ATOM 706 C C . VAL A 1 88 ? -7.163 6.564 12.396 1.00 98.44 88 VAL A C 1
ATOM 708 O O . VAL A 1 88 ? -7.337 7.040 13.516 1.00 98.44 88 VAL A O 1
ATOM 711 N N . LEU A 1 89 ? -6.308 7.106 11.528 1.00 98.25 89 LEU A N 1
ATOM 712 C CA . LEU A 1 89 ? -5.497 8.286 11.810 1.00 98.25 89 LEU A CA 1
ATOM 713 C C . LEU A 1 89 ? -5.256 9.074 10.521 1.00 98.25 89 LEU A C 1
ATOM 715 O O . LEU A 1 89 ? -4.847 8.513 9.505 1.00 98.25 89 LEU A O 1
ATOM 719 N N . ILE A 1 90 ? -5.458 10.387 10.577 1.00 98.44 90 ILE A N 1
ATOM 720 C CA . ILE A 1 90 ? -5.088 11.318 9.511 1.00 98.44 90 ILE A CA 1
ATOM 721 C C . ILE A 1 90 ? -3.969 12.208 10.024 1.00 98.44 90 ILE A C 1
ATOM 723 O O . ILE A 1 90 ? -4.130 12.907 11.023 1.00 98.44 90 ILE A O 1
ATOM 727 N N . ILE A 1 91 ? -2.850 12.209 9.304 1.00 97.75 91 ILE A N 1
ATOM 728 C CA . ILE A 1 91 ? -1.734 13.130 9.512 1.00 97.75 91 ILE A CA 1
ATOM 729 C C . ILE A 1 91 ? -1.816 14.179 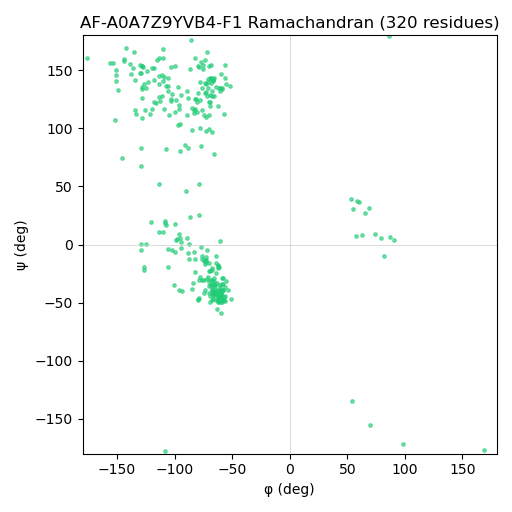8.411 1.00 97.75 91 ILE A C 1
ATOM 731 O O . ILE A 1 91 ? -1.780 13.840 7.228 1.00 97.75 91 ILE A O 1
ATOM 735 N N . TYR A 1 92 ? -1.896 15.454 8.771 1.00 97.88 92 TYR A N 1
ATOM 736 C CA . TYR A 1 92 ? -2.155 16.542 7.827 1.00 97.88 92 TYR A CA 1
ATOM 737 C C . TYR A 1 92 ? -1.363 17.806 8.165 1.00 97.88 92 TYR A C 1
ATOM 739 O O . TYR A 1 92 ? -0.731 17.908 9.215 1.00 97.88 92 TYR A O 1
ATOM 747 N N . SER A 1 93 ? -1.353 18.766 7.247 1.00 97.25 93 SER A N 1
ATOM 748 C CA . SER A 1 93 ? -0.747 20.084 7.444 1.00 97.25 93 SER A CA 1
ATOM 749 C C . SER A 1 93 ? -1.695 21.173 6.952 1.00 97.25 93 SER A C 1
ATOM 751 O O . SER A 1 93 ? -2.355 21.014 5.926 1.00 97.25 93 SER A O 1
ATOM 753 N N . ILE A 1 94 ? -1.750 22.289 7.675 1.00 96.69 94 ILE A N 1
ATOM 754 C CA . ILE A 1 94 ? -2.523 23.478 7.297 1.00 96.69 94 ILE A CA 1
ATOM 755 C C . ILE A 1 94 ? -1.539 24.543 6.819 1.00 96.69 94 ILE A C 1
ATOM 757 O O . ILE A 1 94 ? -0.494 24.752 7.436 1.00 96.69 94 ILE A O 1
ATOM 761 N N . ASN A 1 95 ? -1.863 25.216 5.714 1.00 93.31 95 ASN A N 1
ATOM 762 C CA . ASN A 1 95 ? -1.030 26.299 5.201 1.00 93.31 95 ASN A CA 1
ATOM 763 C C . ASN A 1 95 ? -0.886 27.418 6.249 1.00 93.31 95 ASN A C 1
ATOM 765 O O . ASN A 1 95 ? -1.870 27.823 6.861 1.00 93.31 95 ASN A O 1
ATOM 769 N N . GLY A 1 96 ? 0.335 27.904 6.463 1.00 92.00 96 GLY A N 1
ATOM 770 C CA . GLY A 1 96 ? 0.644 28.905 7.489 1.00 92.00 96 GLY A CA 1
ATOM 771 C C . GLY A 1 96 ? 0.830 28.354 8.909 1.00 92.00 96 GLY A C 1
ATOM 772 O O . GLY A 1 96 ? 1.333 29.080 9.761 1.00 92.00 96 GLY A O 1
ATOM 773 N N . LEU A 1 97 ? 0.510 27.080 9.178 1.00 94.06 97 LEU A N 1
ATOM 774 C CA . LEU A 1 97 ? 0.837 26.433 10.452 1.00 94.06 97 LEU A CA 1
ATOM 775 C C . LEU A 1 97 ? 2.128 25.622 10.339 1.00 94.06 97 LEU A C 1
ATOM 777 O O . LEU A 1 97 ? 2.347 24.872 9.386 1.00 94.06 97 LEU A O 1
ATOM 781 N N . LYS A 1 98 ? 2.993 25.757 11.346 1.00 92.75 98 LYS A N 1
ATOM 782 C CA . LYS A 1 98 ? 4.241 24.999 11.422 1.00 92.75 98 LYS A CA 1
ATOM 783 C C . LYS A 1 98 ? 3.961 23.584 11.930 1.00 92.75 98 LYS A C 1
ATOM 785 O O . LYS A 1 98 ? 3.360 23.409 12.983 1.00 92.75 98 LYS A O 1
ATOM 790 N N . GLY A 1 99 ? 4.485 22.589 11.218 1.00 90.19 99 GLY A N 1
ATOM 791 C CA . GLY A 1 99 ? 4.457 21.189 11.639 1.00 90.19 99 GLY A CA 1
ATOM 792 C C . GLY A 1 99 ? 3.336 20.359 11.012 1.00 90.19 99 GLY A C 1
ATOM 793 O O . GLY A 1 99 ? 2.666 20.763 10.059 1.00 90.19 99 GLY A O 1
ATOM 794 N N . ARG A 1 100 ? 3.198 19.135 11.523 1.00 92.75 100 ARG A N 1
ATOM 795 C CA . ARG A 1 100 ? 2.129 18.203 11.160 1.00 92.75 100 ARG A CA 1
ATOM 796 C C . ARG A 1 100 ? 1.137 18.144 12.309 1.00 92.75 100 ARG A C 1
ATOM 798 O O . ARG A 1 100 ? 1.532 18.204 13.468 1.00 92.75 100 ARG A O 1
ATOM 805 N N . LEU A 1 101 ? -0.126 18.028 11.952 1.00 96.19 101 LEU A N 1
ATOM 806 C CA . LEU A 1 101 ? -1.244 17.828 12.851 1.00 96.19 101 LEU A CA 1
ATOM 807 C C . LEU A 1 101 ? -1.775 16.413 12.658 1.00 96.19 101 LEU A C 1
ATOM 809 O O . LEU A 1 101 ? -1.551 15.790 11.616 1.00 96.19 101 LEU A O 1
ATOM 813 N N . GLU A 1 102 ? -2.503 15.930 13.654 1.00 96.12 102 GLU A N 1
ATOM 814 C CA . GLU A 1 102 ? -3.152 14.631 13.603 1.00 96.12 102 GLU A CA 1
ATOM 815 C C . GLU A 1 102 ? -4.580 14.685 14.134 1.00 96.12 102 GLU A C 1
ATOM 817 O O . GLU A 1 102 ? -4.927 15.538 14.953 1.00 96.12 102 GLU A O 1
ATOM 822 N N . LYS A 1 103 ? -5.418 13.780 13.633 1.00 97.12 103 LYS A N 1
ATOM 823 C CA . LYS A 1 103 ? -6.782 13.564 14.121 1.00 97.12 103 LYS A CA 1
ATOM 824 C C . LYS A 1 103 ? -7.232 12.130 13.845 1.00 97.12 103 LYS A C 1
ATOM 826 O O . LYS A 1 103 ? -6.748 11.499 12.902 1.00 97.12 103 LYS A O 1
ATOM 831 N N . LYS A 1 104 ? -8.200 11.651 14.629 1.00 97.44 104 LYS A N 1
ATOM 832 C CA . LYS A 1 104 ? -9.073 10.550 14.199 1.00 97.44 104 LYS A CA 1
ATOM 833 C C . LYS A 1 104 ? -9.966 11.084 13.062 1.00 97.44 104 LYS A C 1
ATOM 835 O O . LYS A 1 104 ? -10.378 12.245 13.164 1.00 97.44 104 LYS A O 1
ATOM 840 N N . PRO A 1 105 ? -10.213 10.310 11.991 1.00 97.94 105 PRO A N 1
ATOM 841 C CA . PRO A 1 105 ? -11.182 10.693 10.966 1.00 97.94 105 PRO A CA 1
ATOM 842 C C . PRO A 1 105 ? -12.536 11.042 11.590 1.00 97.94 105 PRO A C 1
ATOM 844 O O . PRO A 1 105 ? -12.985 10.335 12.493 1.00 97.94 105 PRO A O 1
ATOM 847 N N . ASP A 1 106 ? -13.148 12.130 11.131 1.00 97.06 106 ASP A N 1
ATOM 848 C CA . ASP A 1 106 ? -14.513 12.524 11.501 1.00 97.06 106 ASP A CA 1
ATOM 849 C C . ASP A 1 106 ? -15.491 12.312 10.337 1.00 97.06 106 ASP A C 1
ATOM 851 O O . ASP A 1 106 ? -15.106 11.836 9.267 1.00 97.06 106 ASP A O 1
ATOM 855 N N . ASP A 1 107 ? -16.757 12.681 10.536 1.00 96.69 107 ASP A N 1
ATOM 856 C CA . ASP A 1 107 ? -17.818 12.501 9.540 1.00 96.69 107 ASP A CA 1
ATOM 857 C C . ASP A 1 107 ? -17.482 13.168 8.200 1.00 96.69 107 ASP A C 1
ATOM 859 O O . ASP A 1 107 ? -17.731 12.594 7.143 1.00 96.69 107 ASP A O 1
ATOM 863 N N . PHE A 1 108 ? -16.821 14.333 8.217 1.00 96.38 108 PHE A N 1
ATOM 864 C CA . PHE A 1 108 ? -16.375 14.995 6.990 1.00 96.38 108 PHE A CA 1
ATOM 865 C C . PHE A 1 108 ? -15.365 14.134 6.219 1.00 96.38 108 PHE A C 1
ATOM 867 O O . PHE A 1 108 ? -15.446 14.019 4.992 1.00 96.38 108 PHE A O 1
ATOM 874 N N . ASP A 1 109 ? -14.408 13.527 6.923 1.00 97.75 109 ASP A N 1
ATOM 875 C CA . ASP A 1 109 ? -13.405 12.659 6.309 1.00 97.75 109 ASP A CA 1
ATOM 876 C C . ASP A 1 109 ? -14.028 11.367 5.761 1.00 97.75 109 ASP A C 1
ATOM 878 O O . ASP A 1 109 ? -13.677 10.939 4.655 1.00 97.75 109 ASP A O 1
ATOM 882 N N . LEU A 1 110 ? -14.961 10.769 6.509 1.00 97.44 110 LEU A N 1
ATOM 883 C C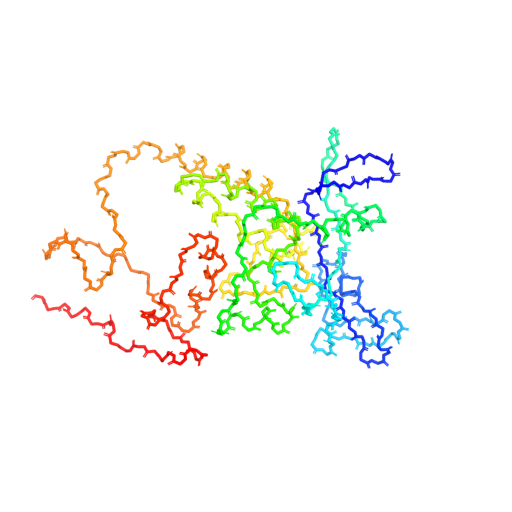A . LEU A 1 110 ? -15.672 9.548 6.125 1.00 97.44 110 LEU A CA 1
ATOM 884 C C . LEU A 1 110 ? -16.578 9.784 4.910 1.00 97.44 110 LEU A C 1
ATOM 886 O O . LEU A 1 110 ? -16.466 9.060 3.922 1.00 97.44 110 LEU A O 1
ATOM 890 N N . GLU A 1 111 ? -17.374 10.855 4.905 1.00 96.38 111 GLU A N 1
ATOM 891 C CA . GLU A 1 111 ? -18.193 11.237 3.749 1.00 96.38 111 GLU A CA 1
ATOM 892 C C . GLU A 1 111 ? -17.345 11.487 2.496 1.00 96.38 111 GLU A C 1
ATOM 894 O O . GLU A 1 111 ? -17.734 11.143 1.379 1.00 96.38 111 GLU A O 1
ATOM 899 N N . ASN A 1 112 ? -16.184 12.130 2.653 1.00 95.94 112 ASN A N 1
ATOM 900 C CA . ASN A 1 112 ? -15.274 12.384 1.541 1.00 95.94 112 ASN A CA 1
ATOM 901 C C . ASN A 1 112 ? -14.707 11.071 0.980 1.00 95.94 112 ASN A C 1
ATOM 903 O O . ASN A 1 112 ? -14.610 10.916 -0.236 1.00 95.94 112 ASN A O 1
ATOM 907 N N . ILE A 1 113 ? -14.375 10.109 1.846 1.00 96.12 113 ILE A N 1
ATOM 908 C CA . ILE A 1 113 ? -13.957 8.760 1.443 1.00 96.12 113 ILE A CA 1
ATOM 909 C C . ILE A 1 113 ? -15.072 8.046 0.683 1.00 96.12 113 ILE A C 1
ATOM 911 O O . ILE A 1 113 ? -14.823 7.533 -0.404 1.00 96.12 113 ILE A O 1
ATOM 915 N N . GLU A 1 114 ? -16.300 8.066 1.191 1.00 94.94 114 GLU A N 1
ATOM 916 C CA . GLU A 1 114 ? -17.440 7.434 0.523 1.00 94.94 114 GLU A CA 1
ATOM 917 C C . GLU A 1 114 ? -17.740 8.054 -0.845 1.00 94.94 114 GLU A C 1
ATOM 919 O O . GLU A 1 114 ? -18.058 7.342 -1.798 1.00 94.94 114 GLU A O 1
ATOM 924 N N . LYS A 1 115 ? -17.618 9.382 -0.969 1.00 95.00 115 LYS A N 1
ATOM 925 C CA . LYS A 1 115 ? -17.733 10.083 -2.259 1.00 95.00 115 LYS A CA 1
ATOM 926 C C . LYS A 1 115 ? -16.629 9.645 -3.223 1.00 95.00 115 LYS A C 1
ATOM 928 O O . LYS A 1 115 ? -16.901 9.438 -4.401 1.00 95.00 115 LYS A O 1
ATOM 933 N N . ILE A 1 116 ? -15.401 9.484 -2.729 1.00 94.44 116 ILE A N 1
ATOM 934 C CA . ILE A 1 116 ? -14.246 9.036 -3.518 1.00 94.44 116 ILE A CA 1
ATOM 935 C C . ILE A 1 116 ? -14.409 7.591 -3.996 1.00 94.44 116 ILE A C 1
ATOM 937 O O . ILE A 1 116 ? -14.079 7.311 -5.142 1.00 94.44 116 ILE A O 1
ATOM 941 N N . GLU A 1 117 ? -14.923 6.684 -3.164 1.00 91.44 117 GLU A N 1
ATOM 942 C CA . GLU A 1 117 ? -15.124 5.273 -3.538 1.00 91.44 117 GLU A CA 1
ATOM 943 C C . GLU A 1 117 ? -16.116 5.097 -4.701 1.00 91.44 117 GLU A C 1
ATOM 945 O O . GLU A 1 117 ? -16.116 4.061 -5.357 1.00 91.44 117 GLU A O 1
ATOM 950 N N . LYS A 1 118 ? -16.931 6.119 -4.993 1.00 90.75 118 LYS A N 1
ATOM 951 C CA . LYS A 1 118 ? -17.882 6.147 -6.116 1.00 90.75 118 LYS A CA 1
ATOM 952 C C . LYS A 1 118 ? -17.317 6.804 -7.381 1.00 90.75 118 LYS A C 1
ATOM 954 O O . LYS A 1 118 ? -18.052 6.966 -8.352 1.00 90.75 118 LYS A O 1
ATOM 959 N N . ILE A 1 119 ? -16.051 7.231 -7.378 1.00 88.94 119 ILE A N 1
ATOM 960 C CA . ILE A 1 119 ? -15.417 7.829 -8.557 1.00 88.94 119 ILE A CA 1
ATOM 961 C C . ILE A 1 119 ? -15.215 6.753 -9.621 1.00 88.94 119 ILE A C 1
ATOM 963 O O . ILE A 1 119 ? -14.447 5.812 -9.427 1.00 88.94 119 ILE A O 1
ATOM 967 N N . ASP A 1 120 ? -15.840 6.959 -10.776 1.00 85.50 120 ASP A N 1
ATOM 968 C CA . ASP A 1 120 ? -15.476 6.258 -12.000 1.00 85.50 120 ASP A CA 1
ATOM 969 C C . ASP A 1 120 ? -14.269 6.963 -12.638 1.00 85.50 120 ASP A C 1
ATOM 971 O O . ASP A 1 120 ? -14.313 8.153 -12.969 1.00 85.50 120 ASP A O 1
ATOM 975 N N . THR A 1 121 ? -13.143 6.258 -12.723 1.00 84.94 121 THR A N 1
ATOM 976 C CA . THR A 1 121 ? -11.897 6.831 -13.243 1.00 84.94 121 THR A CA 1
ATOM 977 C C . THR A 1 121 ? -11.911 6.749 -14.766 1.00 84.94 121 THR A C 1
ATOM 979 O O . THR A 1 121 ? -11.880 5.658 -15.321 1.00 84.94 121 THR A O 1
ATOM 982 N N . ALA A 1 122 ? -11.919 7.903 -15.441 1.00 85.00 122 ALA A N 1
ATOM 983 C CA . ALA A 1 122 ? -11.972 7.970 -16.905 1.00 85.00 122 ALA A CA 1
ATOM 984 C C . ALA A 1 122 ? -10.691 7.469 -17.600 1.00 85.00 122 ALA A C 1
ATOM 986 O O . ALA A 1 122 ? -10.736 6.983 -18.729 1.00 85.00 122 ALA A O 1
ATOM 987 N N . ASP A 1 123 ? -9.540 7.627 -16.946 1.00 95.31 123 ASP A N 1
ATOM 988 C CA . ASP A 1 123 ? -8.248 7.195 -17.468 1.00 95.31 123 ASP A CA 1
ATOM 989 C C . ASP A 1 123 ? -8.047 5.676 -17.269 1.00 95.31 123 ASP A C 1
ATOM 991 O O . ASP A 1 123 ? -8.585 5.060 -16.349 1.00 95.31 123 ASP A O 1
ATOM 995 N N . TRP A 1 124 ? -7.235 5.052 -18.127 1.00 96.38 124 TRP A N 1
ATOM 996 C CA . TRP A 1 124 ? -6.915 3.624 -18.018 1.00 96.38 124 TRP A CA 1
ATOM 997 C C . TRP A 1 124 ? -6.046 3.317 -16.785 1.00 96.38 124 TRP A C 1
ATOM 999 O O . TRP A 1 124 ? -5.121 4.064 -16.448 1.00 96.38 124 TRP A O 1
ATOM 1009 N N . TYR A 1 125 ? -6.287 2.171 -16.153 1.00 97.44 125 TYR A N 1
ATOM 1010 C CA . TYR A 1 125 ? -5.453 1.591 -15.098 1.00 97.44 125 TYR A CA 1
ATOM 1011 C C . TYR A 1 125 ? -5.437 0.057 -15.216 1.00 97.44 125 TYR A C 1
ATOM 1013 O O . TYR A 1 125 ? -6.335 -0.517 -15.836 1.00 97.44 125 TYR A O 1
ATOM 1021 N N . PRO A 1 126 ? -4.418 -0.630 -14.668 1.00 97.62 126 PRO A N 1
ATOM 1022 C CA . PRO A 1 126 ? -4.323 -2.080 -14.767 1.00 97.62 126 PRO A CA 1
ATOM 1023 C C . PRO A 1 126 ? -5.366 -2.788 -13.899 1.00 97.62 126 PRO A C 1
ATOM 1025 O O . PRO A 1 126 ? -5.434 -2.567 -12.692 1.00 97.62 126 PRO A O 1
ATOM 1028 N N . THR A 1 127 ? -6.111 -3.697 -14.522 1.00 97.62 127 THR A N 1
ATOM 1029 C CA . THR A 1 127 ? -7.141 -4.542 -13.900 1.00 97.62 127 THR A CA 1
ATOM 1030 C C . THR A 1 127 ? -6.838 -6.029 -14.062 1.00 97.62 127 THR A C 1
ATOM 1032 O O . THR A 1 127 ? -7.742 -6.846 -13.984 1.00 97.62 127 THR A O 1
ATOM 1035 N N . ALA A 1 128 ? -5.588 -6.398 -14.350 1.00 98.06 128 ALA A N 1
ATOM 1036 C CA . ALA A 1 128 ? -5.221 -7.798 -14.530 1.00 98.06 128 ALA A CA 1
ATOM 1037 C C . ALA A 1 128 ? -5.351 -8.581 -13.218 1.00 98.06 128 ALA A C 1
ATOM 1039 O O . ALA A 1 128 ? -4.996 -8.067 -12.151 1.00 98.06 128 ALA A O 1
ATOM 1040 N N . GLU A 1 129 ? -5.822 -9.821 -13.324 1.00 97.81 129 GLU A N 1
ATOM 1041 C CA . GLU A 1 129 ? -5.813 -10.799 -12.239 1.00 97.81 129 GLU A CA 1
ATOM 1042 C C . GLU A 1 129 ? -4.367 -11.191 -11.897 1.00 97.81 129 GLU A C 1
ATOM 1044 O O . GLU A 1 129 ? -3.503 -11.272 -12.775 1.00 97.81 129 GLU A O 1
ATOM 1049 N N . LEU A 1 130 ? -4.084 -11.396 -10.613 1.00 96.62 130 LEU A N 1
ATOM 1050 C CA . LEU A 1 130 ? -2.793 -11.879 -10.143 1.00 96.62 130 LEU A CA 1
ATOM 1051 C C . LEU A 1 130 ? -2.568 -13.332 -10.587 1.00 96.62 130 LEU A C 1
ATOM 1053 O O . LEU A 1 130 ? -3.490 -14.143 -10.512 1.00 96.62 130 LEU A O 1
ATOM 1057 N N . PRO A 1 131 ? -1.335 -13.711 -10.964 1.00 92.75 131 PRO A N 1
ATOM 1058 C CA . PRO A 1 131 ? -1.020 -15.106 -11.238 1.00 92.75 131 PRO A CA 1
ATOM 1059 C C . PRO A 1 131 ? -1.066 -15.935 -9.947 1.00 92.75 131 PRO A C 1
ATOM 1061 O O . PRO A 1 131 ? -0.802 -15.410 -8.857 1.00 92.75 131 PRO A O 1
ATOM 1064 N N . ASP A 1 132 ? -1.313 -17.246 -10.053 1.00 89.81 132 ASP A N 1
ATOM 1065 C CA . ASP A 1 132 ? -1.040 -18.139 -8.920 1.00 89.81 132 ASP A CA 1
ATOM 1066 C C . ASP A 1 132 ? 0.466 -18.141 -8.629 1.00 89.81 132 ASP A C 1
ATOM 1068 O O . ASP A 1 132 ? 1.321 -18.162 -9.524 1.00 89.81 132 ASP A O 1
ATOM 1072 N N . GLY A 1 133 ? 0.785 -18.058 -7.347 1.00 90.06 133 GLY A N 1
ATOM 1073 C CA . GLY A 1 133 ? 2.122 -17.740 -6.893 1.00 90.06 133 GLY A CA 1
ATOM 1074 C C . GLY A 1 133 ? 2.253 -17.805 -5.381 1.00 90.06 133 GLY A C 1
ATOM 1075 O O . GLY A 1 133 ? 1.272 -17.778 -4.634 1.00 90.06 133 GLY A O 1
ATOM 1076 N N . TYR A 1 134 ? 3.485 -17.923 -4.904 1.00 90.56 134 TYR A N 1
ATOM 1077 C CA . TYR A 1 134 ? 3.765 -17.983 -3.475 1.00 90.56 134 TYR A CA 1
ATOM 1078 C C . TYR A 1 134 ? 3.448 -16.650 -2.775 1.00 90.56 134 TYR A C 1
ATOM 1080 O O . TYR A 1 134 ? 2.753 -16.613 -1.757 1.00 90.56 134 TYR A O 1
ATOM 1088 N N . ASN A 1 135 ? 3.918 -15.543 -3.346 1.00 93.19 135 ASN A N 1
ATOM 1089 C CA . ASN A 1 135 ? 3.734 -14.191 -2.839 1.00 93.19 135 ASN A CA 1
ATOM 1090 C C . ASN A 1 135 ? 2.349 -13.621 -3.154 1.00 93.19 135 ASN A C 1
ATOM 1092 O O . ASN A 1 135 ? 1.838 -12.847 -2.347 1.00 93.19 135 ASN A O 1
ATOM 1096 N N . THR A 1 136 ? 1.716 -14.004 -4.266 1.00 94.75 136 THR A N 1
ATOM 1097 C CA . THR A 1 136 ? 0.362 -13.527 -4.617 1.00 94.75 136 THR A CA 1
ATOM 1098 C C . THR A 1 136 ? -0.729 -14.122 -3.721 1.00 94.75 136 THR A C 1
ATOM 1100 O O . THR A 1 136 ? -1.724 -13.459 -3.430 1.00 94.75 136 THR A O 1
ATOM 1103 N N . ARG A 1 137 ? -0.527 -15.327 -3.169 1.00 95.06 137 ARG A N 1
ATOM 1104 C CA . ARG A 1 137 ? -1.497 -15.984 -2.272 1.00 95.06 137 ARG A CA 1
ATOM 1105 C C . ARG A 1 137 ? -1.798 -15.208 -0.994 1.00 95.06 137 ARG A C 1
ATOM 1107 O O . ARG A 1 137 ? -2.934 -15.253 -0.522 1.00 95.06 137 ARG A O 1
ATOM 1114 N N . GLN A 1 138 ? -0.812 -14.530 -0.402 1.00 95.44 138 GLN A N 1
ATOM 1115 C CA . GLN A 1 138 ? -1.024 -13.797 0.851 1.00 95.44 138 GLN A CA 1
ATOM 1116 C C . GLN A 1 138 ? -2.046 -12.658 0.695 1.00 95.44 138 GLN A C 1
ATOM 1118 O O . GLN A 1 138 ? -3.029 -12.684 1.443 1.00 95.44 138 GLN A O 1
ATOM 1123 N N . PRO A 1 139 ? -1.896 -11.695 -0.234 1.00 97.56 139 PRO A N 1
ATOM 1124 C CA . PRO A 1 139 ? -2.856 -10.603 -0.396 1.00 97.56 139 PRO A CA 1
ATOM 1125 C C . PRO A 1 139 ? -4.229 -11.100 -0.880 1.00 97.56 139 PRO A C 1
ATOM 1127 O O . PRO A 1 139 ? -5.247 -10.598 -0.396 1.00 97.56 139 PRO A O 1
ATOM 1130 N N . ILE A 1 140 ? -4.278 -12.147 -1.718 1.00 97.94 140 ILE A N 1
ATOM 1131 C CA . ILE A 1 140 ? -5.531 -12.799 -2.142 1.00 97.94 140 ILE A CA 1
ATOM 1132 C C . ILE A 1 140 ? -6.284 -13.350 -0.927 1.00 97.94 140 ILE A C 1
ATOM 1134 O O . ILE A 1 14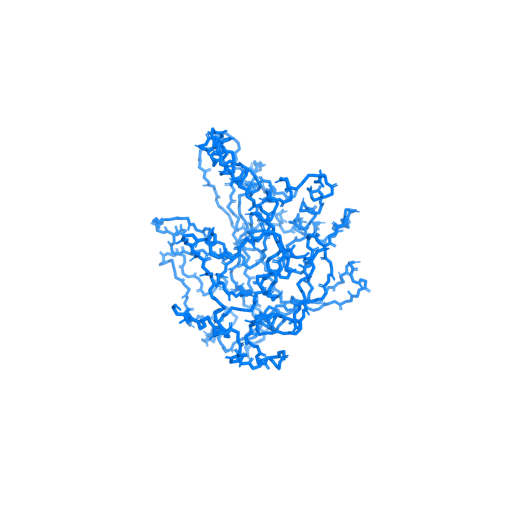0 ? -7.399 -12.922 -0.638 1.00 97.94 140 ILE A O 1
ATOM 1138 N N . ARG A 1 141 ? -5.663 -14.256 -0.161 1.00 96.81 141 ARG A N 1
ATOM 1139 C CA . ARG A 1 141 ? -6.330 -14.938 0.963 1.00 96.81 141 ARG A CA 1
ATOM 1140 C C . ARG A 1 141 ? -6.664 -13.997 2.110 1.00 96.81 141 ARG A C 1
ATOM 1142 O O . ARG A 1 141 ? -7.694 -14.155 2.754 1.00 96.81 141 ARG A O 1
ATOM 1149 N N . SER A 1 142 ? -5.774 -13.052 2.404 1.00 96.56 142 SER A N 1
ATOM 1150 C CA . SER A 1 142 ? -5.939 -12.189 3.573 1.00 96.56 142 SER A CA 1
ATOM 1151 C C . SER A 1 142 ? -6.844 -10.989 3.319 1.00 96.56 142 SER A C 1
ATOM 1153 O O . SER A 1 142 ? -7.525 -10.587 4.253 1.00 96.56 142 SER A O 1
ATOM 1155 N N . HIS A 1 143 ? -6.869 -10.418 2.109 1.00 98.12 143 HIS A N 1
ATOM 1156 C CA . HIS A 1 143 ? -7.607 -9.177 1.847 1.00 98.12 143 HIS A CA 1
ATOM 1157 C C . HIS A 1 143 ? -8.553 -9.232 0.641 1.00 98.12 143 HIS A C 1
ATOM 1159 O O . HIS A 1 143 ? -9.278 -8.261 0.422 1.00 98.12 143 HIS A O 1
ATOM 1165 N N . GLY A 1 144 ? -8.580 -10.323 -0.132 1.00 98.00 144 GLY A N 1
ATOM 1166 C CA . GLY A 1 144 ? -9.328 -10.376 -1.394 1.00 98.00 144 GLY A CA 1
ATOM 1167 C C . GLY A 1 144 ? -8.714 -9.471 -2.468 1.00 98.00 144 GLY A C 1
ATOM 1168 O O . GLY A 1 144 ? -9.423 -8.861 -3.266 1.00 98.00 144 GLY A O 1
ATOM 1169 N N . MET A 1 145 ? -7.389 -9.296 -2.439 1.00 98.06 145 MET A N 1
ATOM 1170 C CA . MET A 1 145 ? -6.652 -8.519 -3.437 1.00 98.06 145 MET A CA 1
ATOM 1171 C C . MET A 1 145 ? -6.114 -9.460 -4.518 1.00 98.06 145 MET A C 1
ATOM 1173 O O . MET A 1 145 ? -4.958 -9.866 -4.470 1.00 98.06 145 MET A O 1
ATOM 1177 N N . ASP A 1 146 ? -6.977 -9.827 -5.459 1.00 97.81 146 ASP A N 1
ATOM 1178 C CA . ASP A 1 146 ? -6.702 -10.722 -6.592 1.00 97.81 146 ASP A CA 1
ATOM 1179 C C . ASP A 1 146 ? -6.495 -10.005 -7.935 1.00 97.81 146 ASP A C 1
ATOM 1181 O O . ASP A 1 146 ? -6.098 -10.649 -8.893 1.00 97.81 146 ASP A O 1
ATOM 1185 N N . HIS A 1 147 ? -6.673 -8.684 -8.009 1.00 98.50 147 HIS A N 1
ATOM 1186 C CA . HIS A 1 147 ? -6.406 -7.886 -9.208 1.00 98.50 147 HIS A CA 1
ATOM 1187 C C . HIS A 1 147 ? -5.502 -6.691 -8.887 1.00 98.50 147 HIS A C 1
ATOM 1189 O O . HIS A 1 147 ? -5.485 -6.185 -7.761 1.00 98.50 147 HIS A O 1
ATOM 1195 N N . VAL A 1 148 ? -4.743 -6.203 -9.874 1.00 98.38 148 VAL A N 1
ATOM 1196 C CA . VAL A 1 148 ? -3.734 -5.142 -9.667 1.00 98.38 148 VAL A CA 1
ATOM 1197 C C . VAL A 1 148 ? -4.335 -3.858 -9.082 1.00 98.38 148 VAL A C 1
ATOM 1199 O O . VAL A 1 148 ? -3.736 -3.247 -8.192 1.00 98.38 148 VAL A O 1
ATOM 1202 N N . HIS A 1 149 ? -5.529 -3.446 -9.513 1.00 98.12 149 HIS A N 1
ATOM 1203 C CA . HIS A 1 149 ? -6.174 -2.236 -8.996 1.00 98.12 149 HIS A CA 1
ATOM 1204 C C . HIS A 1 149 ? -6.608 -2.363 -7.528 1.00 98.12 149 HIS A C 1
ATOM 1206 O O . HIS A 1 149 ? -6.688 -1.349 -6.832 1.00 98.12 149 HIS A O 1
ATOM 1212 N N . HIS A 1 150 ? -6.788 -3.581 -7.003 1.00 98.25 150 HIS A N 1
ATOM 1213 C CA . HIS A 1 150 ? -7.164 -3.812 -5.601 1.00 98.25 150 HIS A CA 1
ATOM 1214 C C . HIS A 1 150 ? -6.097 -3.334 -4.604 1.00 98.25 150 HIS A C 1
ATOM 1216 O O . HIS A 1 150 ? -6.429 -2.969 -3.467 1.00 98.25 150 HIS A O 1
ATOM 1222 N N . PHE A 1 151 ? -4.834 -3.255 -5.037 1.00 98.38 151 PHE A N 1
ATOM 1223 C CA . PHE A 1 151 ? -3.708 -2.783 -4.231 1.00 98.38 151 PHE A CA 1
ATOM 1224 C C . PHE A 1 151 ? -3.725 -1.277 -3.969 1.00 98.38 151 PHE A C 1
ATOM 1226 O O . PHE A 1 151 ? -2.881 -0.798 -3.219 1.00 98.38 151 PHE A O 1
ATOM 1233 N N . TYR A 1 152 ? -4.658 -0.513 -4.536 1.00 97.94 152 TYR A N 1
ATOM 1234 C CA . TYR A 1 152 ? -4.742 0.936 -4.357 1.00 97.94 152 TYR A CA 1
ATOM 1235 C C . TYR A 1 152 ? -6.072 1.331 -3.715 1.00 97.94 152 TYR A C 1
ATOM 1237 O O . TYR A 1 152 ? -7.079 0.631 -3.833 1.00 97.94 152 TYR A O 1
ATOM 1245 N N . THR A 1 153 ? -6.091 2.446 -2.985 1.00 97.19 153 THR A N 1
ATOM 1246 C CA . THR A 1 153 ? -7.358 3.118 -2.656 1.00 97.19 153 THR A CA 1
ATOM 1247 C C . THR A 1 153 ? -7.871 3.846 -3.893 1.00 97.19 153 THR A C 1
ATOM 1249 O O . THR A 1 153 ? -7.067 4.218 -4.752 1.00 97.19 153 THR A O 1
ATOM 1252 N N . ILE A 1 154 ? -9.183 4.074 -4.002 1.00 95.94 154 ILE A N 1
ATOM 1253 C CA . ILE A 1 154 ? -9.767 4.633 -5.233 1.00 95.94 154 ILE A CA 1
ATOM 1254 C C . ILE A 1 154 ? -9.182 6.012 -5.568 1.00 95.94 154 ILE A C 1
ATOM 1256 O O . ILE A 1 154 ? -8.820 6.257 -6.717 1.00 95.94 154 ILE A O 1
ATOM 1260 N N . ARG A 1 155 ? -8.937 6.884 -4.574 1.00 96.19 155 ARG A N 1
ATOM 1261 C CA . ARG A 1 155 ? -8.248 8.169 -4.830 1.00 96.19 155 ARG A CA 1
ATOM 1262 C C . ARG A 1 155 ? -6.826 8.006 -5.360 1.00 96.19 155 ARG A C 1
ATOM 1264 O O . ARG A 1 155 ? -6.417 8.771 -6.232 1.00 96.19 155 ARG A O 1
ATOM 1271 N N . ASN A 1 156 ? -6.065 7.042 -4.833 1.00 97.75 156 ASN A N 1
ATOM 1272 C CA . ASN A 1 156 ? -4.700 6.792 -5.287 1.00 97.75 156 ASN A CA 1
ATOM 1273 C C . ASN A 1 156 ? -4.707 6.197 -6.694 1.00 97.75 156 ASN A C 1
ATOM 1275 O O . ASN A 1 156 ? -3.923 6.637 -7.529 1.00 97.75 156 ASN A O 1
ATOM 1279 N N . LEU A 1 157 ? -5.617 5.264 -6.973 1.00 97.62 157 LEU A N 1
ATOM 1280 C CA . LEU A 1 157 ? -5.799 4.677 -8.295 1.00 97.62 157 LEU A CA 1
ATOM 1281 C C . LEU A 1 157 ? -6.162 5.743 -9.335 1.00 97.62 157 LEU A C 1
ATOM 1283 O O . LEU A 1 157 ? -5.483 5.844 -10.354 1.00 97.62 157 LEU A O 1
ATOM 1287 N N . ALA A 1 158 ? -7.147 6.596 -9.037 1.00 96.81 158 ALA A N 1
ATOM 1288 C CA . ALA A 1 158 ? -7.574 7.683 -9.915 1.00 96.81 158 ALA A CA 1
ATOM 1289 C C . ALA A 1 158 ? -6.430 8.668 -10.211 1.00 96.81 158 ALA A C 1
ATOM 1291 O O . ALA A 1 158 ? -6.177 9.026 -11.362 1.00 96.81 158 ALA A O 1
ATOM 1292 N N . ALA A 1 159 ? -5.681 9.078 -9.181 1.00 97.25 159 ALA A N 1
ATOM 1293 C CA . ALA A 1 159 ? -4.544 9.977 -9.351 1.00 97.25 159 ALA A CA 1
ATOM 1294 C C . ALA A 1 159 ? -3.379 9.325 -10.122 1.00 97.25 159 ALA A C 1
ATOM 1296 O O . ALA A 1 159 ? -2.752 9.989 -10.949 1.00 97.25 159 ALA A O 1
ATOM 1297 N N . LEU A 1 160 ? -3.085 8.042 -9.878 1.00 97.88 160 LEU A N 1
ATOM 1298 C CA . LEU A 1 160 ? -2.067 7.294 -10.621 1.00 97.88 160 LEU A CA 1
ATOM 1299 C C . LEU A 1 160 ? -2.446 7.144 -12.089 1.00 97.88 160 LEU A C 1
ATOM 1301 O O . LEU A 1 160 ? -1.619 7.427 -12.949 1.00 97.88 160 LEU A O 1
ATOM 1305 N N . SER A 1 161 ? -3.687 6.748 -12.359 1.00 97.44 161 SER A N 1
ATOM 1306 C CA . SER A 1 161 ? -4.227 6.577 -13.704 1.00 97.44 161 SER A CA 1
ATOM 1307 C C . SER A 1 161 ? -4.129 7.874 -14.513 1.00 97.44 161 SER A C 1
ATOM 1309 O O . SER A 1 161 ? -3.552 7.888 -15.600 1.00 97.44 161 SER A O 1
ATOM 1311 N N . ASN A 1 162 ? -4.541 8.995 -13.917 1.00 96.44 162 ASN A N 1
ATOM 1312 C CA . ASN A 1 162 ? -4.458 10.309 -14.548 1.00 96.44 162 ASN A CA 1
ATOM 1313 C C . ASN A 1 162 ? -3.025 10.810 -14.782 1.00 96.44 162 ASN A C 1
ATOM 1315 O O . ASN A 1 162 ? -2.749 11.518 -15.751 1.00 96.44 162 ASN A O 1
ATOM 1319 N N . ILE A 1 163 ? -2.094 10.493 -13.879 1.00 96.38 163 ILE A N 1
ATOM 1320 C CA . ILE A 1 163 ? -0.676 10.801 -14.095 1.00 96.38 163 ILE A CA 1
ATOM 1321 C C . ILE A 1 163 ? -0.127 9.925 -15.216 1.00 96.38 163 ILE A C 1
ATOM 1323 O O . ILE A 1 163 ? 0.580 10.428 -16.086 1.00 96.38 163 ILE A O 1
ATOM 1327 N N . PHE A 1 164 ? -0.454 8.634 -15.204 1.00 97.19 164 PHE A N 1
ATOM 1328 C CA . PHE A 1 164 ? 0.056 7.668 -16.162 1.00 97.19 164 PHE A CA 1
ATOM 1329 C C . PHE A 1 164 ? -0.417 7.961 -17.590 1.00 97.19 164 PHE A C 1
ATOM 1331 O O . PHE A 1 164 ? 0.396 7.882 -18.510 1.00 97.19 164 PHE A O 1
ATOM 1338 N N . SER A 1 165 ? -1.668 8.397 -17.785 1.00 96.50 165 SER A N 1
ATOM 1339 C CA . SER A 1 165 ? -2.190 8.779 -19.109 1.00 96.50 165 SER A CA 1
ATOM 1340 C C . SER A 1 165 ? -1.451 9.964 -19.745 1.00 96.50 165 SER A C 1
ATOM 1342 O O . SER A 1 165 ? -1.454 10.119 -20.965 1.00 96.50 165 SER A O 1
ATOM 1344 N N . LYS A 1 166 ? -0.741 10.763 -18.939 1.00 95.88 166 LYS A N 1
ATOM 1345 C CA . LYS A 1 166 ? 0.070 11.910 -19.382 1.00 95.88 166 LYS A CA 1
ATOM 1346 C C . LYS A 1 166 ? 1.546 11.567 -19.610 1.00 95.88 166 LYS A C 1
ATOM 1348 O O . LYS A 1 166 ? 2.324 12.432 -20.017 1.00 95.88 166 LYS A O 1
ATOM 1353 N N . ILE A 1 167 ? 1.969 10.333 -19.334 1.00 95.50 167 ILE A N 1
ATOM 1354 C CA . ILE A 1 167 ? 3.360 9.905 -19.504 1.00 95.50 167 ILE A CA 1
ATOM 1355 C C . ILE A 1 167 ? 3.616 9.510 -20.957 1.00 95.50 167 ILE A C 1
ATOM 1357 O O . ILE A 1 167 ? 3.158 8.474 -21.429 1.00 95.50 167 ILE A O 1
ATOM 1361 N N . VAL A 1 168 ? 4.447 10.298 -21.638 1.00 89.44 168 VAL A N 1
ATOM 1362 C CA . VAL A 1 168 ? 4.822 10.055 -23.043 1.00 89.44 168 VAL A CA 1
ATOM 1363 C C . VAL A 1 168 ? 6.241 9.507 -23.225 1.00 89.44 168 VAL A C 1
ATOM 1365 O O . VAL A 1 168 ? 6.543 8.927 -24.261 1.00 89.44 168 VAL A O 1
ATOM 1368 N N . SER A 1 169 ? 7.130 9.653 -22.232 1.00 92.31 169 SER A N 1
ATOM 1369 C CA . SER A 1 169 ? 8.551 9.287 -22.359 1.00 92.31 169 SER A CA 1
ATOM 1370 C C . SER A 1 169 ? 8.985 8.187 -21.389 1.00 92.31 169 SER A C 1
ATOM 1372 O O . SER A 1 169 ? 8.468 8.066 -20.275 1.00 92.31 169 SER A O 1
ATOM 1374 N N . SER A 1 170 ? 10.001 7.412 -21.782 1.00 89.00 170 SER A N 1
ATOM 1375 C CA . SER A 1 170 ? 10.614 6.372 -20.941 1.00 89.00 170 SER A CA 1
ATOM 1376 C C . SER A 1 170 ? 11.185 6.929 -19.632 1.00 89.00 170 SER A C 1
ATOM 1378 O O . SER A 1 170 ? 11.070 6.288 -18.591 1.00 89.00 170 SER A O 1
ATOM 1380 N N . ARG A 1 171 ? 11.719 8.158 -19.646 1.00 88.75 171 ARG A N 1
ATOM 1381 C CA . ARG A 1 171 ? 12.215 8.844 -18.440 1.00 88.75 171 ARG A CA 1
ATOM 1382 C C . ARG A 1 171 ? 11.103 9.065 -17.414 1.00 88.75 171 ARG A C 1
ATOM 1384 O O . ARG A 1 171 ? 11.308 8.827 -16.227 1.00 88.75 171 ARG A O 1
ATOM 1391 N N . PHE A 1 172 ? 9.913 9.468 -17.861 1.00 92.56 172 PHE A N 1
ATOM 1392 C CA . PHE A 1 172 ? 8.767 9.638 -16.967 1.00 92.56 172 PHE A CA 1
ATOM 1393 C C . PHE A 1 172 ? 8.139 8.300 -16.554 1.00 92.56 172 PHE A C 1
ATOM 1395 O O . PHE A 1 172 ? 7.692 8.186 -15.415 1.00 92.56 172 PHE A O 1
ATOM 1402 N N . LYS A 1 173 ? 8.196 7.257 -17.398 1.00 93.88 173 LYS A N 1
ATOM 1403 C CA . LYS A 1 173 ? 7.863 5.884 -16.968 1.00 93.88 173 LYS A CA 1
ATOM 1404 C C . LYS A 1 173 ? 8.796 5.412 -15.846 1.00 93.88 173 LYS A C 1
ATOM 1406 O O . LYS A 1 173 ? 8.323 4.895 -14.843 1.00 93.88 173 LYS A O 1
ATOM 1411 N N . PHE A 1 174 ? 10.100 5.668 -15.957 1.00 93.00 174 PHE A N 1
ATOM 1412 C CA . PHE A 1 174 ? 11.077 5.362 -14.904 1.00 93.00 174 PHE A CA 1
ATOM 1413 C C . PHE A 1 174 ? 10.860 6.178 -13.616 1.00 93.00 174 PHE A C 1
ATOM 1415 O O . PHE A 1 174 ? 11.095 5.698 -12.504 1.00 93.00 174 PHE A O 1
ATOM 1422 N N . LEU A 1 175 ? 10.402 7.427 -13.734 1.00 94.94 175 LEU A N 1
ATOM 1423 C CA . LEU A 1 175 ? 9.950 8.205 -12.579 1.00 94.94 175 LEU A CA 1
ATOM 1424 C C . LEU A 1 175 ? 8.756 7.529 -11.894 1.00 94.94 175 LEU A C 1
ATOM 1426 O O . LEU A 1 175 ? 8.791 7.322 -10.681 1.00 94.94 175 LEU A O 1
ATOM 1430 N N . PHE A 1 176 ? 7.743 7.158 -12.679 1.00 97.25 176 PHE A N 1
ATOM 1431 C CA . PHE A 1 176 ? 6.509 6.529 -12.215 1.00 97.25 176 PHE A CA 1
ATOM 1432 C C . PHE A 1 176 ? 6.756 5.213 -11.473 1.00 97.25 176 PHE A C 1
ATOM 1434 O O . PHE A 1 176 ? 6.305 5.047 -10.336 1.00 97.25 176 PHE A O 1
ATOM 1441 N N . THR A 1 177 ? 7.553 4.310 -12.053 1.00 95.31 177 THR A N 1
ATOM 1442 C CA . THR A 1 177 ? 7.898 3.023 -11.422 1.00 95.31 177 THR A CA 1
ATOM 1443 C C . THR A 1 177 ? 8.591 3.203 -10.073 1.00 95.31 177 THR A C 1
ATOM 1445 O O . THR A 1 177 ? 8.442 2.376 -9.174 1.00 95.31 177 THR A O 1
ATOM 1448 N N . GLY A 1 178 ? 9.301 4.318 -9.898 1.00 95.00 178 GLY A N 1
ATOM 1449 C CA . GLY A 1 178 ? 10.017 4.649 -8.678 1.00 95.00 178 GLY A CA 1
ATOM 1450 C C . GLY A 1 178 ? 9.153 5.057 -7.485 1.00 95.00 178 GLY A C 1
ATOM 1451 O O . GLY A 1 178 ? 9.682 5.094 -6.376 1.00 95.00 178 GLY A O 1
ATOM 1452 N N . PHE A 1 179 ? 7.869 5.379 -7.680 1.00 95.94 179 PHE A N 1
ATOM 1453 C CA . PHE A 1 179 ? 6.973 5.755 -6.579 1.00 95.94 179 PHE A CA 1
ATOM 1454 C C . PHE A 1 179 ? 5.669 4.951 -6.517 1.00 95.94 179 PHE A C 1
ATOM 1456 O O . PHE A 1 179 ? 5.055 4.896 -5.452 1.00 95.94 179 PHE A O 1
ATOM 1463 N N . VAL A 1 180 ? 5.261 4.295 -7.608 1.00 97.12 180 VAL A N 1
ATOM 1464 C CA . VAL A 1 180 ? 3.988 3.556 -7.686 1.00 97.12 180 VAL A CA 1
ATOM 1465 C C . VAL A 1 180 ? 3.860 2.448 -6.631 1.00 97.12 180 VAL A C 1
ATOM 1467 O O . VAL A 1 180 ? 2.778 2.244 -6.088 1.00 97.12 180 VAL A O 1
ATOM 1470 N N . GLY A 1 181 ? 4.962 1.788 -6.254 1.00 94.56 181 GLY A N 1
ATOM 1471 C CA . GLY A 1 181 ? 4.954 0.784 -5.183 1.00 94.56 181 GLY A CA 1
ATOM 1472 C C . GLY A 1 181 ? 4.625 1.373 -3.804 1.00 94.56 181 GLY A C 1
ATOM 1473 O O . GLY A 1 181 ? 3.898 0.763 -3.022 1.00 94.56 181 GLY A O 1
ATOM 1474 N N . GLY A 1 182 ? 5.087 2.598 -3.525 1.00 95.25 182 GLY A N 1
ATOM 1475 C CA . GLY A 1 182 ? 4.788 3.320 -2.281 1.00 95.25 182 GLY A CA 1
ATOM 1476 C C . GLY A 1 182 ? 3.355 3.853 -2.197 1.00 95.25 182 GLY A C 1
ATOM 1477 O O . GLY A 1 182 ? 2.934 4.291 -1.131 1.00 95.25 182 GLY A O 1
ATOM 1478 N N . ALA A 1 183 ? 2.605 3.814 -3.302 1.00 97.19 183 ALA A N 1
ATOM 1479 C CA . ALA A 1 183 ? 1.201 4.211 -3.356 1.00 97.19 183 ALA A CA 1
ATOM 1480 C C . ALA A 1 183 ? 0.224 3.067 -3.026 1.00 97.19 183 ALA A C 1
ATOM 1482 O O . ALA A 1 183 ? -0.984 3.309 -2.937 1.00 97.19 183 ALA A O 1
ATOM 1483 N N . THR A 1 184 ? 0.730 1.839 -2.883 1.00 98.00 184 THR A N 1
ATOM 1484 C CA . THR A 1 184 ? -0.081 0.647 -2.616 1.00 98.00 184 THR A CA 1
ATOM 1485 C C . THR A 1 184 ? -0.526 0.569 -1.152 1.00 98.00 184 THR A C 1
ATOM 1487 O O . THR A 1 184 ? 0.140 1.073 -0.248 1.00 98.00 184 THR A O 1
ATOM 1490 N N . LYS A 1 185 ? -1.609 -0.169 -0.897 1.00 98.12 185 LYS A N 1
ATOM 1491 C CA . LYS A 1 185 ? -2.079 -0.595 0.430 1.00 98.12 185 LYS A CA 1
ATOM 1492 C C . LYS A 1 185 ? -1.096 -1.534 1.143 1.00 98.12 185 LYS A C 1
ATOM 1494 O O . LYS A 1 185 ? -1.266 -1.804 2.325 1.00 98.12 185 LYS A O 1
ATOM 1499 N N . LEU A 1 186 ? -0.055 -2.016 0.456 1.00 97.81 186 LEU A N 1
ATOM 1500 C CA . LEU A 1 186 ? 1.030 -2.792 1.068 1.00 97.81 186 LEU A CA 1
ATOM 1501 C C . LEU A 1 186 ? 1.980 -1.910 1.880 1.00 97.81 186 LEU A C 1
ATOM 1503 O O . LEU A 1 186 ? 2.805 -2.418 2.640 1.00 97.81 186 LEU A O 1
ATOM 1507 N N . ASN A 1 187 ? 1.897 -0.591 1.696 1.00 97.00 187 ASN A N 1
ATOM 1508 C CA . ASN A 1 187 ? 2.743 0.347 2.397 1.00 97.00 187 ASN A CA 1
ATOM 1509 C C . ASN A 1 187 ? 2.504 0.270 3.911 1.00 97.00 187 ASN A C 1
ATOM 1511 O O . ASN A 1 187 ? 1.395 0.498 4.396 1.00 97.00 187 ASN A O 1
ATOM 1515 N N . GLN A 1 188 ? 3.552 -0.075 4.656 1.00 95.62 188 GLN A N 1
ATOM 1516 C CA . GLN A 1 188 ? 3.459 -0.332 6.089 1.00 95.62 188 GLN A CA 1
ATOM 1517 C C . GLN A 1 188 ? 3.496 0.972 6.893 1.00 95.62 188 GLN A C 1
ATOM 1519 O O . GLN A 1 188 ? 4.006 1.995 6.439 1.00 95.62 188 GLN A O 1
ATOM 1524 N N . PHE A 1 189 ? 3.022 0.909 8.135 1.00 95.19 189 PHE A N 1
ATOM 1525 C CA . PHE A 1 189 ? 3.151 1.990 9.106 1.00 95.19 189 PHE A CA 1
ATOM 1526 C C . PHE A 1 189 ? 4.143 1.608 10.208 1.00 95.19 189 PHE A C 1
ATOM 1528 O O . PHE A 1 189 ? 3.922 0.657 10.959 1.00 95.19 189 PHE A O 1
ATOM 1535 N N . HIS A 1 190 ? 5.255 2.338 10.320 1.00 94.38 190 HIS A N 1
ATOM 1536 C CA . HIS A 1 190 ? 6.273 2.036 11.325 1.00 94.38 190 HIS A CA 1
ATOM 1537 C C . HIS A 1 190 ? 5.970 2.754 12.650 1.00 94.38 190 HIS A C 1
ATOM 1539 O O . HIS A 1 190 ? 6.548 3.799 12.959 1.00 94.38 190 HIS A O 1
ATOM 1545 N N . LEU A 1 191 ? 5.099 2.142 13.457 1.00 94.31 191 LEU A N 1
ATOM 1546 C CA . LEU A 1 191 ? 4.562 2.691 14.708 1.00 94.31 191 LEU A CA 1
ATOM 1547 C C . LEU A 1 191 ? 5.637 3.220 15.675 1.00 94.31 191 LEU A C 1
ATOM 1549 O O . LEU A 1 191 ? 5.531 4.349 16.140 1.00 94.31 191 LEU A O 1
ATOM 1553 N N . LYS A 1 192 ? 6.710 2.458 15.924 1.00 93.44 192 LYS A N 1
ATOM 1554 C CA . LYS A 1 192 ? 7.778 2.875 16.852 1.00 93.44 192 LYS A CA 1
ATOM 1555 C C . LYS A 1 192 ? 8.440 4.200 16.439 1.00 93.44 192 LYS A C 1
ATOM 1557 O O . LYS A 1 192 ? 8.567 5.097 17.262 1.00 93.44 192 LYS A O 1
ATOM 1562 N N . ASN A 1 193 ? 8.805 4.347 15.162 1.00 94.38 193 ASN A N 1
ATOM 1563 C CA . ASN A 1 193 ? 9.379 5.582 14.611 1.00 94.38 193 ASN A CA 1
ATOM 1564 C C . ASN A 1 193 ? 8.373 6.735 14.593 1.00 94.38 193 ASN A C 1
ATOM 1566 O O . ASN A 1 193 ? 8.772 7.892 14.684 1.00 94.38 193 ASN A O 1
ATOM 1570 N N . TYR A 1 194 ? 7.080 6.436 14.452 1.00 93.19 194 TYR A N 1
ATOM 1571 C CA . TYR A 1 194 ? 6.035 7.447 14.559 1.00 93.19 194 TYR A CA 1
ATOM 1572 C C . TYR A 1 194 ? 5.928 8.001 15.990 1.00 93.19 194 TYR A C 1
ATOM 1574 O O . TYR A 1 194 ? 5.831 9.214 16.142 1.00 93.19 194 TYR A O 1
ATOM 1582 N N . VAL A 1 195 ? 6.017 7.148 17.019 1.00 92.94 195 VAL A N 1
ATOM 1583 C CA . VAL A 1 195 ? 5.906 7.560 18.433 1.00 92.94 195 VAL A CA 1
ATOM 1584 C C . VAL A 1 195 ? 7.201 8.176 18.973 1.00 92.94 195 VAL A C 1
ATOM 1586 O O . VAL A 1 195 ? 7.168 9.242 19.579 1.00 92.94 195 VAL A O 1
ATOM 1589 N N . PHE A 1 196 ? 8.351 7.534 18.750 1.00 93.81 196 PHE A N 1
ATOM 1590 C CA . PHE A 1 196 ? 9.621 7.910 19.392 1.00 93.81 196 PHE A CA 1
ATOM 1591 C C . PHE A 1 196 ? 10.611 8.633 18.469 1.00 93.81 196 PHE A C 1
ATOM 1593 O O . PHE A 1 196 ? 11.690 9.030 18.906 1.00 93.81 196 PHE A O 1
ATOM 1600 N N . GLY A 1 197 ? 10.290 8.797 17.184 1.00 89.44 197 GLY A N 1
ATOM 1601 C CA . GLY A 1 197 ? 11.249 9.292 16.198 1.00 89.44 197 GLY A CA 1
ATOM 1602 C C . GLY A 1 197 ? 12.361 8.278 15.895 1.00 89.44 197 GLY A C 1
ATOM 1603 O O . GLY A 1 197 ? 12.174 7.070 16.011 1.00 89.44 197 GLY A O 1
ATOM 1604 N N . GLY A 1 198 ? 13.524 8.762 15.445 1.00 80.62 198 GLY A N 1
ATOM 1605 C CA . GLY A 1 198 ? 14.669 7.907 15.082 1.00 80.62 198 GLY A CA 1
ATOM 1606 C C . GLY A 1 198 ? 14.667 7.387 13.637 1.00 80.62 198 GLY A C 1
ATOM 1607 O O . GLY A 1 198 ? 15.535 6.605 13.262 1.00 80.62 198 GLY A O 1
ATOM 1608 N N . GLY A 1 199 ? 13.725 7.839 12.803 1.00 84.75 199 GLY A N 1
ATOM 1609 C CA . GLY A 1 199 ? 13.660 7.495 11.384 1.00 84.75 199 GLY A CA 1
ATOM 1610 C C . GLY A 1 199 ? 12.342 7.910 10.733 1.00 84.75 199 GLY A C 1
ATOM 1611 O O . GLY A 1 199 ? 11.476 8.516 11.363 1.00 84.75 199 GLY A O 1
ATOM 1612 N N . GLY A 1 200 ? 12.173 7.578 9.452 1.00 87.44 200 GLY A N 1
ATOM 1613 C CA . GLY A 1 200 ? 10.883 7.722 8.779 1.00 87.44 200 GLY A CA 1
ATOM 1614 C C . GLY A 1 200 ? 9.874 6.692 9.293 1.00 87.44 200 GLY A C 1
ATOM 1615 O O . GLY A 1 200 ? 10.221 5.527 9.485 1.00 87.44 200 GLY A O 1
ATOM 1616 N N . PHE A 1 201 ? 8.617 7.102 9.480 1.00 90.25 201 PHE A N 1
ATOM 1617 C CA . PHE A 1 201 ? 7.517 6.182 9.805 1.00 90.25 201 PHE A CA 1
ATOM 1618 C C . PHE A 1 201 ? 6.835 5.573 8.564 1.00 90.25 201 PHE A C 1
ATOM 1620 O O . PHE A 1 201 ? 5.909 4.774 8.698 1.00 90.25 201 PHE A O 1
ATOM 1627 N N . ASN A 1 202 ? 7.313 5.938 7.366 1.00 91.62 202 ASN A N 1
ATOM 1628 C CA . ASN A 1 202 ? 6.913 5.398 6.066 1.00 91.62 202 ASN A CA 1
ATOM 1629 C C . ASN A 1 202 ? 8.020 4.507 5.481 1.00 91.62 202 ASN A C 1
ATOM 1631 O O . ASN A 1 202 ? 8.831 4.997 4.693 1.00 91.62 202 ASN A O 1
ATOM 1635 N N . PRO A 1 203 ? 8.114 3.232 5.893 1.00 90.88 203 PRO A N 1
ATOM 1636 C CA . PRO A 1 203 ? 9.155 2.325 5.420 1.00 90.88 203 PRO A CA 1
ATOM 1637 C C . PRO A 1 203 ? 8.917 1.791 3.997 1.00 90.88 203 PRO A C 1
ATOM 1639 O O . PRO A 1 203 ? 9.823 1.170 3.445 1.00 90.88 203 PRO A O 1
ATOM 1642 N N . GLY A 1 204 ? 7.739 2.003 3.399 1.00 92.94 204 GLY A N 1
ATOM 1643 C CA . GLY A 1 204 ? 7.360 1.339 2.155 1.00 92.94 204 GLY A CA 1
ATOM 1644 C C . GLY A 1 204 ? 6.727 -0.047 2.374 1.00 92.94 204 GLY A C 1
ATOM 1645 O O . GLY A 1 204 ? 6.603 -0.533 3.511 1.00 92.94 204 GLY A O 1
ATOM 1646 N N . PRO A 1 205 ? 6.347 -0.722 1.274 1.00 94.56 205 PRO A N 1
ATOM 1647 C CA . PRO A 1 205 ? 6.001 -2.139 1.289 1.00 94.56 205 PRO A CA 1
ATOM 1648 C C . PRO A 1 205 ? 7.133 -3.010 1.843 1.00 94.56 205 PRO A C 1
ATOM 1650 O O . PRO A 1 205 ? 8.314 -2.651 1.782 1.00 94.56 205 PRO A O 1
ATOM 1653 N N . ARG A 1 206 ? 6.784 -4.183 2.379 1.00 94.25 206 ARG A N 1
ATOM 1654 C CA . ARG A 1 206 ? 7.784 -5.147 2.852 1.00 94.25 206 ARG A CA 1
ATOM 1655 C C . ARG A 1 206 ? 8.588 -5.674 1.661 1.00 94.25 206 ARG A C 1
ATOM 1657 O O . ARG A 1 206 ? 8.019 -6.133 0.680 1.00 94.25 206 ARG A O 1
ATOM 1664 N N . LYS A 1 207 ? 9.917 -5.612 1.748 1.00 91.56 207 LYS A N 1
ATOM 1665 C CA . LYS A 1 207 ? 10.798 -6.099 0.678 1.00 91.56 207 LYS A CA 1
ATOM 1666 C C . LYS A 1 207 ? 10.673 -7.616 0.520 1.00 91.56 207 LYS A C 1
ATOM 1668 O O . LYS A 1 207 ? 10.555 -8.323 1.516 1.00 91.56 207 LYS A O 1
ATOM 1673 N N . GLY A 1 208 ? 10.738 -8.082 -0.726 1.00 90.75 208 GLY A N 1
ATOM 1674 C CA . GLY A 1 208 ? 10.753 -9.506 -1.070 1.00 90.75 208 GLY A CA 1
ATOM 1675 C C . GLY A 1 208 ? 9.413 -10.231 -0.932 1.00 90.75 208 GLY A C 1
ATOM 1676 O O . GLY A 1 208 ? 9.390 -11.449 -1.027 1.00 90.75 208 GLY A O 1
ATOM 1677 N N . THR A 1 209 ? 8.305 -9.519 -0.692 1.00 93.56 209 THR A N 1
ATOM 1678 C CA . THR A 1 209 ? 6.977 -10.140 -0.587 1.00 93.56 209 THR A CA 1
ATOM 1679 C C . THR A 1 209 ? 5.845 -9.160 -0.897 1.00 93.56 209 THR A C 1
ATOM 1681 O O . THR A 1 209 ? 5.996 -7.953 -0.710 1.00 93.56 209 THR A O 1
ATOM 1684 N N . LEU A 1 210 ? 4.680 -9.666 -1.310 1.00 95.44 210 LEU A N 1
ATOM 1685 C CA . LEU A 1 210 ? 3.448 -8.882 -1.470 1.00 95.44 210 LEU A CA 1
ATOM 1686 C C . LEU A 1 210 ? 2.612 -8.866 -0.179 1.00 95.44 210 LEU A C 1
ATOM 1688 O O . LEU A 1 210 ? 1.405 -9.084 -0.195 1.00 95.44 210 LEU A O 1
ATOM 1692 N N . TYR A 1 211 ? 3.258 -8.620 0.961 1.00 96.31 211 TYR A N 1
ATOM 1693 C CA . TYR A 1 211 ? 2.598 -8.657 2.266 1.00 96.31 211 TYR A CA 1
ATOM 1694 C C . TYR A 1 211 ? 1.626 -7.486 2.449 1.00 96.31 211 TYR A C 1
ATOM 1696 O O . TYR A 1 211 ? 2.053 -6.342 2.617 1.00 96.31 211 TYR A O 1
ATOM 1704 N N . ALA A 1 212 ? 0.328 -7.786 2.484 1.00 97.25 212 ALA A N 1
ATOM 1705 C CA . ALA A 1 212 ? -0.722 -6.850 2.862 1.00 97.25 212 ALA A CA 1
ATOM 1706 C C . ALA A 1 212 ? -0.817 -6.742 4.403 1.00 97.25 212 ALA A C 1
ATOM 1708 O O . ALA A 1 212 ? -1.140 -7.739 5.068 1.00 97.25 212 ALA A O 1
ATOM 1709 N N . PRO A 1 213 ? -0.495 -5.575 5.000 1.00 96.81 213 PRO A N 1
ATOM 1710 C CA . PRO A 1 213 ? -0.474 -5.395 6.446 1.00 96.81 213 PRO A CA 1
ATOM 1711 C C . PRO A 1 213 ? -1.853 -5.015 6.999 1.00 96.81 213 PRO A C 1
ATOM 1713 O O . PRO A 1 213 ? -2.607 -4.289 6.364 1.00 96.81 213 PRO A O 1
ATOM 1716 N N . SER A 1 214 ? -2.123 -5.398 8.252 1.00 97.19 214 SER A N 1
ATOM 1717 C CA . SER A 1 214 ? -3.354 -4.983 8.956 1.00 97.19 214 SER A CA 1
ATOM 1718 C C . SER A 1 214 ? -3.386 -3.523 9.383 1.00 97.19 214 SER A C 1
ATOM 1720 O O . SER A 1 214 ? -4.426 -3.035 9.805 1.00 97.19 214 SER A O 1
ATOM 1722 N N . ILE A 1 215 ? -2.235 -2.856 9.330 1.00 97.50 215 ILE A N 1
ATOM 1723 C CA . ILE A 1 215 ? -2.119 -1.413 9.490 1.00 97.50 215 ILE A CA 1
ATOM 1724 C C . ILE A 1 215 ? -1.310 -0.934 8.294 1.00 97.50 215 ILE A C 1
ATOM 1726 O O . ILE A 1 215 ? -0.113 -1.226 8.192 1.00 97.50 215 ILE A O 1
ATOM 1730 N N . SER A 1 216 ? -1.976 -0.244 7.379 1.00 97.00 216 SER A N 1
ATOM 1731 C CA . SER A 1 216 ? -1.363 0.295 6.170 1.00 97.00 216 SER A CA 1
ATOM 1732 C C . SER A 1 216 ? -1.364 1.815 6.198 1.00 97.00 216 SER A C 1
ATOM 1734 O O . SER A 1 216 ? -2.102 2.450 6.955 1.00 97.00 216 SER A O 1
ATOM 1736 N N . MET A 1 217 ? -0.503 2.414 5.384 1.00 96.38 217 MET A N 1
ATOM 1737 C CA . MET A 1 217 ? -0.407 3.859 5.267 1.00 96.38 217 MET A CA 1
ATOM 1738 C C . MET A 1 217 ? -0.553 4.309 3.820 1.00 96.38 217 MET A C 1
ATOM 1740 O O . MET A 1 217 ? 0.309 4.072 2.975 1.00 96.38 217 MET A O 1
ATOM 1744 N N . GLU A 1 218 ? -1.619 5.051 3.560 1.00 97.88 218 GLU A N 1
ATOM 1745 C CA . GLU A 1 218 ? -1.842 5.740 2.299 1.00 97.88 218 GLU A CA 1
ATOM 1746 C C . GLU A 1 218 ? -1.077 7.070 2.292 1.00 97.88 218 GLU A C 1
ATOM 1748 O O . GLU A 1 218 ? -1.258 7.907 3.179 1.00 97.88 218 GLU A O 1
ATOM 1753 N N . ALA A 1 219 ? -0.239 7.281 1.276 1.00 96.81 219 ALA A N 1
ATOM 1754 C CA . ALA A 1 219 ? 0.404 8.563 0.997 1.00 96.81 219 ALA A CA 1
ATOM 1755 C C . ALA A 1 219 ? -0.183 9.187 -0.288 1.00 96.81 219 ALA A C 1
ATOM 1757 O O . ALA A 1 219 ? -0.401 8.460 -1.263 1.00 96.81 219 ALA A O 1
ATOM 1758 N N . PRO A 1 220 ? -0.397 10.517 -0.340 1.00 97.12 220 PRO A N 1
ATOM 1759 C CA . PRO A 1 220 ? -0.871 11.196 -1.539 1.00 97.12 220 PRO A CA 1
ATOM 1760 C C . PRO A 1 220 ? 0.084 11.038 -2.722 1.00 97.12 220 PRO A C 1
ATOM 1762 O O . PRO A 1 220 ? 1.291 11.281 -2.607 1.00 97.12 220 PRO A O 1
ATOM 1765 N N . ILE A 1 221 ? -0.472 10.738 -3.897 1.00 97.75 221 ILE A N 1
ATOM 1766 C CA . ILE A 1 221 ? 0.313 10.450 -5.107 1.00 97.75 221 ILE A CA 1
ATOM 1767 C C . ILE A 1 221 ? 1.219 11.614 -5.516 1.00 97.75 221 ILE A C 1
ATOM 1769 O O . ILE A 1 221 ? 2.375 11.407 -5.881 1.00 97.75 221 ILE A O 1
ATOM 1773 N N . LEU A 1 222 ? 0.736 12.855 -5.415 1.00 95.94 222 LEU A N 1
ATOM 1774 C CA . LEU A 1 222 ? 1.544 14.025 -5.766 1.00 95.94 222 LEU A CA 1
ATOM 1775 C C . LEU A 1 222 ? 2.739 14.218 -4.826 1.00 95.94 222 LEU A C 1
ATOM 1777 O O . LEU A 1 222 ? 3.773 14.710 -5.273 1.00 95.94 222 LEU A O 1
ATOM 1781 N N . SER A 1 223 ? 2.620 13.835 -3.553 1.00 95.56 223 SER A N 1
ATOM 1782 C CA . SER A 1 223 ? 3.735 13.883 -2.603 1.00 95.56 223 SER A CA 1
ATOM 1783 C C . SER A 1 223 ? 4.790 12.842 -2.974 1.00 95.56 223 SER A C 1
ATOM 1785 O O . SER A 1 223 ? 5.952 13.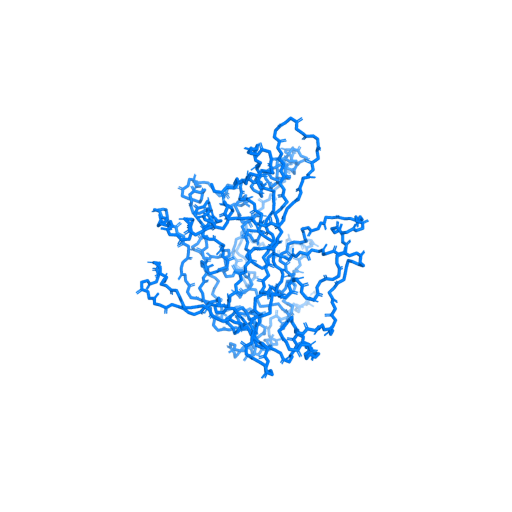194 -3.162 1.00 95.56 223 SER A O 1
ATOM 1787 N N . LEU A 1 224 ? 4.365 11.594 -3.209 1.00 96.38 224 LEU A N 1
ATOM 1788 C CA . LEU A 1 224 ? 5.242 10.506 -3.653 1.00 96.38 224 LEU A CA 1
ATOM 1789 C C . LEU A 1 224 ? 5.972 10.844 -4.965 1.00 96.38 224 LEU A C 1
ATOM 1791 O O . LEU A 1 224 ? 7.188 10.670 -5.074 1.00 96.38 224 LEU A O 1
ATOM 1795 N N . CYS A 1 225 ? 5.246 11.388 -5.944 1.00 96.94 225 CYS A N 1
ATOM 1796 C CA . CYS A 1 225 ? 5.803 11.819 -7.223 1.00 96.94 225 CYS A CA 1
ATOM 1797 C C . CYS A 1 225 ? 6.836 12.943 -7.048 1.00 96.94 225 CYS A C 1
ATOM 1799 O O . CYS A 1 225 ? 7.933 12.861 -7.600 1.00 96.94 225 CYS A O 1
ATOM 1801 N N . LYS A 1 226 ? 6.537 13.967 -6.234 1.00 95.81 226 LYS A N 1
ATOM 1802 C CA . LYS A 1 226 ? 7.467 15.077 -5.955 1.00 95.81 226 LYS A CA 1
ATOM 1803 C C . LYS A 1 226 ? 8.742 14.610 -5.259 1.00 95.81 226 LYS A C 1
ATOM 1805 O O . LYS A 1 226 ? 9.832 15.030 -5.651 1.00 95.81 226 LYS A O 1
ATOM 1810 N N . ASP A 1 227 ? 8.624 13.734 -4.267 1.00 94.31 227 ASP A N 1
ATOM 1811 C CA . ASP A 1 227 ? 9.778 13.197 -3.545 1.00 94.31 227 ASP A CA 1
ATOM 1812 C C . ASP A 1 227 ? 10.663 12.358 -4.474 1.00 94.31 227 ASP A C 1
ATOM 1814 O O . ASP A 1 227 ? 11.891 12.533 -4.521 1.00 94.31 227 ASP A O 1
ATOM 1818 N N . ARG A 1 228 ? 10.049 11.506 -5.305 1.00 95.00 228 ARG A N 1
ATOM 1819 C CA . ARG A 1 228 ? 10.783 10.726 -6.302 1.00 95.00 228 ARG A CA 1
ATOM 1820 C C . ARG A 1 228 ? 11.426 11.611 -7.373 1.00 95.00 228 ARG A C 1
ATOM 1822 O O . ARG A 1 228 ? 12.588 11.400 -7.711 1.00 95.00 228 ARG A O 1
ATOM 1829 N N . LEU A 1 229 ? 10.739 12.647 -7.844 1.00 95.25 229 LEU A N 1
ATOM 1830 C CA . LEU A 1 229 ? 11.291 13.603 -8.802 1.00 95.25 229 LEU A CA 1
ATOM 1831 C C . LEU A 1 229 ? 12.505 14.332 -8.218 1.00 95.25 229 LEU A C 1
ATOM 1833 O O . LEU A 1 229 ? 13.548 14.420 -8.863 1.00 95.25 229 LEU A O 1
ATOM 1837 N N . ARG A 1 230 ? 12.414 14.797 -6.968 1.00 95.44 230 ARG A N 1
ATOM 1838 C CA . ARG A 1 230 ? 13.523 15.461 -6.274 1.00 95.44 230 ARG A CA 1
ATOM 1839 C C . ARG A 1 230 ? 14.750 14.554 -6.166 1.00 95.44 230 ARG A C 1
ATOM 1841 O O . ARG A 1 230 ? 15.869 15.015 -6.397 1.00 95.44 230 ARG A O 1
ATOM 1848 N N . THR A 1 231 ? 14.556 13.283 -5.811 1.00 92.50 231 THR A N 1
ATOM 1849 C CA . THR A 1 231 ? 15.663 12.314 -5.715 1.00 92.50 231 THR A CA 1
ATOM 1850 C C . THR A 1 231 ? 16.294 12.023 -7.076 1.00 92.50 231 THR A C 1
ATOM 1852 O O . THR A 1 231 ? 17.521 12.038 -7.179 1.00 92.50 231 THR A O 1
ATOM 1855 N N . GLN A 1 232 ? 15.493 11.867 -8.134 1.00 90.69 232 GLN A N 1
ATOM 1856 C CA . GLN A 1 232 ? 16.006 11.668 -9.492 1.00 90.69 232 GLN A CA 1
ATOM 1857 C C . GLN A 1 232 ? 16.742 12.896 -10.036 1.00 90.69 232 GLN A C 1
ATOM 1859 O O . GLN A 1 232 ? 17.829 12.746 -10.582 1.00 90.69 232 GLN A O 1
ATOM 1864 N N . ILE A 1 233 ? 16.226 14.112 -9.825 1.00 92.06 233 ILE A N 1
ATOM 1865 C CA . ILE A 1 233 ? 16.916 15.354 -10.217 1.00 92.06 233 ILE A CA 1
ATOM 1866 C C . ILE A 1 233 ? 18.268 15.466 -9.509 1.00 92.06 233 ILE A C 1
ATOM 1868 O O . ILE A 1 233 ? 19.262 15.842 -10.130 1.00 92.06 233 ILE A O 1
ATOM 1872 N N . ARG A 1 234 ? 18.330 15.134 -8.212 1.00 91.62 234 ARG A N 1
ATOM 1873 C CA . ARG A 1 234 ? 19.591 15.139 -7.458 1.00 91.62 234 ARG A CA 1
ATOM 1874 C C . ARG A 1 234 ? 20.596 14.146 -8.047 1.00 91.62 234 ARG A C 1
ATOM 1876 O O . ARG A 1 234 ? 21.758 14.510 -8.196 1.00 91.62 234 ARG A O 1
ATOM 1883 N N . ALA A 1 235 ? 20.159 12.930 -8.378 1.00 88.50 235 ALA A N 1
ATOM 1884 C CA . ALA A 1 235 ? 21.013 11.932 -9.017 1.00 88.50 235 ALA A CA 1
ATOM 1885 C C . ALA A 1 235 ? 21.494 12.419 -10.390 1.00 88.50 235 ALA A C 1
ATOM 1887 O O . ALA A 1 235 ? 22.695 12.457 -10.631 1.00 88.50 235 ALA A O 1
ATOM 1888 N N . TYR A 1 236 ? 20.580 12.894 -11.239 1.00 84.94 236 TYR A N 1
ATOM 1889 C CA . TYR A 1 236 ? 20.913 13.407 -12.565 1.00 84.94 236 TYR A CA 1
ATOM 1890 C C . TYR A 1 236 ? 21.945 14.533 -12.492 1.00 84.94 236 TYR A C 1
ATOM 1892 O O . TYR A 1 236 ? 22.970 14.457 -13.146 1.00 84.94 236 TYR A O 1
ATOM 1900 N N . ARG A 1 237 ? 21.751 15.533 -11.621 1.00 88.31 237 ARG A N 1
ATOM 1901 C CA . ARG A 1 237 ? 22.717 16.633 -11.444 1.00 88.31 237 ARG A CA 1
ATOM 1902 C C . ARG A 1 237 ? 24.095 16.164 -10.980 1.00 88.31 237 ARG A C 1
ATOM 1904 O O . ARG A 1 237 ? 25.088 16.761 -11.371 1.00 88.31 237 ARG A O 1
ATOM 1911 N N . LYS A 1 238 ? 24.161 15.120 -10.147 1.00 87.12 238 LYS A N 1
ATOM 1912 C CA . LYS A 1 238 ? 25.431 14.571 -9.654 1.00 87.12 238 LYS A CA 1
ATOM 1913 C C . LYS A 1 238 ? 26.222 13.862 -10.760 1.00 87.12 238 LYS A C 1
ATOM 1915 O O . LYS A 1 238 ? 27.445 13.897 -10.729 1.00 87.12 238 LYS A O 1
ATOM 1920 N N . TYR A 1 239 ? 25.529 13.245 -11.717 1.00 80.00 239 TYR A N 1
ATOM 1921 C CA . TYR A 1 239 ? 26.131 12.431 -12.778 1.00 80.00 239 TYR A CA 1
ATOM 1922 C C . TYR A 1 239 ? 25.962 13.031 -14.185 1.00 80.00 239 TYR A C 1
ATOM 1924 O O . TYR A 1 239 ? 26.276 12.374 -15.165 1.00 80.00 239 TYR A O 1
ATOM 1932 N N . ALA A 1 240 ? 25.508 14.282 -14.310 1.00 69.19 240 ALA A N 1
ATOM 1933 C CA . ALA A 1 240 ? 25.201 14.909 -15.601 1.00 69.19 240 ALA A CA 1
ATOM 1934 C C . ALA A 1 240 ? 26.417 15.053 -16.535 1.00 69.19 240 ALA A C 1
ATOM 1936 O O . ALA A 1 240 ? 26.226 15.210 -17.729 1.00 69.19 240 ALA A O 1
ATOM 1937 N N . ASN A 1 241 ? 27.645 14.981 -16.006 1.00 65.44 241 ASN A N 1
ATOM 1938 C CA . ASN A 1 241 ? 28.887 15.130 -16.773 1.00 65.44 241 ASN A CA 1
ATOM 1939 C C . ASN A 1 241 ? 29.556 13.784 -17.125 1.00 65.44 241 ASN A C 1
ATOM 1941 O O . ASN A 1 241 ? 30.744 13.758 -17.443 1.00 65.44 241 ASN A O 1
ATOM 1945 N N . THR A 1 242 ? 28.842 12.653 -17.049 1.00 62.31 242 THR A N 1
ATOM 1946 C CA . THR A 1 242 ? 29.383 11.332 -17.430 1.00 62.31 242 THR A CA 1
ATOM 1947 C C . THR A 1 242 ? 29.233 11.016 -18.922 1.00 62.31 242 THR A C 1
ATOM 1949 O O . THR A 1 242 ? 29.280 9.849 -19.298 1.00 62.31 242 THR A O 1
ATOM 1952 N N . ASP A 1 243 ? 29.114 12.022 -19.793 1.00 56.59 243 ASP A N 1
ATOM 1953 C CA . ASP A 1 243 ? 28.974 11.883 -21.259 1.00 56.59 243 ASP A CA 1
ATOM 1954 C C . ASP A 1 243 ? 30.158 11.175 -21.961 1.00 56.59 243 ASP A C 1
ATOM 1956 O O . ASP A 1 243 ? 30.184 11.046 -23.180 1.00 56.59 243 ASP A O 1
ATOM 1960 N N . LYS A 1 244 ? 31.156 10.702 -21.203 1.00 56.97 244 LYS A N 1
ATOM 1961 C CA . LYS A 1 244 ? 32.365 10.022 -21.693 1.00 56.97 244 LYS A CA 1
ATOM 1962 C C . LYS A 1 244 ? 32.410 8.521 -21.400 1.00 56.97 244 LYS A C 1
ATOM 1964 O O . LYS A 1 244 ? 33.491 7.937 -21.417 1.00 56.97 244 LYS A O 1
ATOM 1969 N N . VAL A 1 245 ? 31.282 7.882 -21.099 1.00 62.75 245 VAL A N 1
ATOM 1970 C CA . VAL A 1 245 ? 31.260 6.426 -20.908 1.00 62.75 245 VAL A CA 1
ATOM 1971 C C . VAL A 1 245 ? 30.832 5.763 -22.213 1.00 62.75 245 VAL A C 1
ATOM 1973 O O . VAL A 1 245 ? 29.708 5.964 -22.667 1.00 62.75 245 VAL A O 1
ATOM 1976 N N . ASN A 1 246 ? 31.723 4.958 -22.802 1.00 72.38 246 ASN A N 1
ATOM 1977 C CA . ASN A 1 246 ? 31.400 4.018 -23.880 1.00 72.38 246 ASN A CA 1
ATOM 1978 C C . ASN A 1 246 ? 30.462 2.935 -23.324 1.00 72.38 246 ASN A C 1
ATOM 1980 O O . ASN A 1 246 ? 30.892 1.843 -22.960 1.00 72.38 246 ASN A O 1
ATOM 1984 N N . LEU A 1 247 ? 29.185 3.280 -23.171 1.00 76.31 247 LEU A N 1
ATOM 1985 C CA . LEU A 1 247 ? 28.176 2.439 -22.548 1.00 76.31 247 LEU A CA 1
ATOM 1986 C C . LEU A 1 247 ? 27.351 1.737 -23.627 1.00 76.31 247 LEU A C 1
ATOM 1988 O O . LEU A 1 247 ? 26.586 2.377 -24.346 1.00 76.31 247 LEU A O 1
ATOM 1992 N N . ASN A 1 248 ? 27.461 0.413 -23.687 1.00 77.88 248 ASN A N 1
ATOM 1993 C CA . ASN A 1 248 ? 26.541 -0.424 -24.448 1.00 77.88 248 ASN A CA 1
ATOM 1994 C C . ASN A 1 248 ? 25.460 -0.952 -23.501 1.00 77.88 248 ASN A C 1
ATOM 1996 O O . ASN A 1 248 ? 25.764 -1.623 -22.517 1.00 77.88 248 ASN A O 1
ATOM 2000 N N . LEU A 1 249 ? 24.198 -0.633 -23.790 1.00 79.31 249 LEU A N 1
ATOM 2001 C CA . LEU A 1 249 ? 23.036 -1.157 -23.074 1.00 79.31 249 LEU A CA 1
ATOM 2002 C C . LEU A 1 249 ? 22.273 -2.102 -24.000 1.00 79.31 249 LEU A C 1
ATOM 2004 O O . LEU A 1 249 ? 21.921 -1.725 -25.115 1.00 79.31 249 LEU A O 1
ATOM 2008 N N . SER A 1 250 ? 21.997 -3.312 -23.522 1.00 79.44 250 SER A N 1
ATOM 2009 C CA . SER A 1 250 ? 21.214 -4.326 -24.227 1.0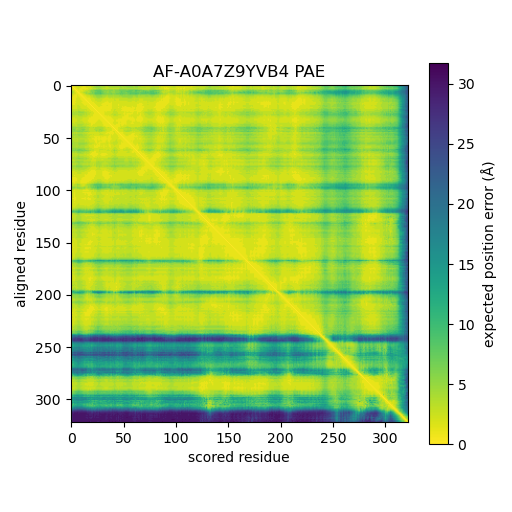0 79.44 250 SER A CA 1
ATOM 2010 C C . SER A 1 250 ? 20.260 -5.008 -23.251 1.00 79.44 250 SER A C 1
ATOM 2012 O O . SER A 1 250 ? 20.576 -5.166 -22.074 1.00 79.44 250 SER A O 1
ATOM 2014 N N . THR A 1 251 ? 19.091 -5.406 -23.746 1.00 76.38 251 THR A N 1
ATOM 2015 C CA . THR A 1 251 ? 18.096 -6.216 -23.025 1.00 76.38 251 THR A CA 1
ATOM 2016 C C . THR A 1 251 ? 18.029 -7.648 -23.572 1.00 76.38 251 THR A C 1
ATOM 2018 O O . THR A 1 251 ? 17.022 -8.330 -23.399 1.00 76.38 251 THR A O 1
ATOM 2021 N N . ALA A 1 252 ? 19.076 -8.098 -24.275 1.00 75.94 252 ALA A N 1
ATOM 2022 C CA . ALA A 1 252 ? 19.182 -9.459 -24.795 1.00 75.94 252 ALA A CA 1
ATOM 2023 C C . ALA A 1 252 ? 19.467 -10.481 -23.681 1.00 75.94 252 ALA A C 1
ATOM 2025 O O . ALA A 1 252 ? 19.977 -10.139 -22.615 1.00 75.94 252 ALA A O 1
ATOM 2026 N N . SER A 1 253 ? 19.161 -11.752 -23.949 1.00 73.94 253 SER A N 1
ATOM 2027 C CA . SER A 1 253 ? 19.500 -12.853 -23.045 1.00 73.94 253 SER A CA 1
ATOM 2028 C C . SER A 1 253 ? 21.014 -12.955 -22.845 1.00 73.94 253 SER A C 1
ATOM 2030 O O . SER A 1 253 ? 21.765 -13.013 -23.820 1.00 73.94 253 SER A O 1
ATOM 2032 N N . CYS A 1 254 ? 21.460 -13.077 -21.592 1.00 73.12 254 CYS A N 1
ATOM 2033 C CA . CYS A 1 254 ? 22.864 -13.357 -21.275 1.00 73.12 254 CYS A CA 1
ATOM 2034 C C . CYS A 1 254 ? 23.329 -14.734 -21.780 1.00 73.12 254 CYS A C 1
ATOM 2036 O O . CYS A 1 254 ? 24.528 -14.964 -21.878 1.00 73.12 254 CYS A O 1
ATOM 2038 N N . ALA A 1 255 ? 22.405 -15.638 -22.132 1.00 71.75 255 ALA A N 1
ATOM 2039 C CA . ALA A 1 255 ? 22.748 -16.915 -22.756 1.00 71.75 255 ALA A CA 1
ATOM 2040 C C . ALA A 1 255 ? 23.181 -16.764 -24.227 1.00 71.75 255 ALA A C 1
ATOM 2042 O O . ALA A 1 255 ? 23.765 -17.685 -24.789 1.00 71.75 255 ALA A O 1
ATOM 2043 N N . ASN A 1 256 ? 22.883 -15.627 -24.868 1.00 69.94 256 ASN A N 1
ATOM 2044 C CA . ASN A 1 256 ? 23.262 -15.351 -26.251 1.00 69.94 256 ASN A CA 1
ATOM 2045 C C . ASN A 1 256 ? 23.565 -13.855 -26.432 1.00 69.94 256 ASN A C 1
ATOM 2047 O O . ASN A 1 256 ? 22.757 -13.087 -26.966 1.00 69.94 256 ASN A O 1
ATOM 2051 N N . VAL A 1 257 ? 24.727 -13.432 -25.928 1.00 72.25 257 VAL A N 1
ATOM 2052 C CA . VAL A 1 257 ? 25.168 -12.036 -26.002 1.00 72.25 257 VAL A CA 1
ATOM 2053 C C . VAL A 1 257 ? 25.704 -11.740 -27.402 1.00 72.25 257 VAL A C 1
ATOM 2055 O O . VAL A 1 257 ? 26.845 -12.047 -27.739 1.00 72.25 257 VAL A O 1
ATOM 2058 N N . VAL A 1 258 ? 24.873 -11.110 -28.229 1.00 73.06 258 VAL A N 1
ATOM 2059 C CA . VAL A 1 258 ? 25.266 -10.654 -29.567 1.00 73.06 258 VAL A CA 1
ATOM 2060 C C . VAL A 1 258 ? 26.116 -9.384 -29.459 1.00 73.06 258 VAL A C 1
ATOM 2062 O O . VAL A 1 258 ? 25.760 -8.449 -28.745 1.00 73.06 258 VAL A O 1
ATOM 2065 N N . GLY A 1 259 ? 27.220 -9.326 -30.207 1.00 76.94 259 GLY A N 1
ATOM 2066 C CA . GLY A 1 259 ? 28.054 -8.122 -30.326 1.00 76.94 259 GLY A CA 1
ATOM 2067 C C . GLY A 1 259 ? 29.187 -8.003 -29.303 1.00 76.94 259 GLY A C 1
ATOM 2068 O O . GLY A 1 259 ? 29.911 -7.010 -29.328 1.00 76.94 259 GLY A O 1
ATOM 2069 N N . VAL A 1 260 ? 29.381 -9.010 -28.448 1.00 80.06 260 VAL A N 1
ATOM 2070 C CA . VAL A 1 260 ? 30.563 -9.134 -27.582 1.00 80.06 260 VAL A CA 1
ATOM 2071 C C . VAL A 1 260 ? 31.502 -10.174 -28.189 1.00 80.06 260 VAL A C 1
ATOM 2073 O O . VAL A 1 260 ? 31.065 -11.256 -28.575 1.00 80.06 260 VAL A O 1
ATOM 2076 N N . LYS A 1 261 ? 32.785 -9.827 -28.340 1.00 83.25 261 LYS A N 1
ATOM 2077 C CA . LYS A 1 261 ? 33.794 -10.742 -28.887 1.00 83.25 261 LYS A CA 1
ATOM 2078 C C . LYS A 1 261 ? 34.238 -11.726 -27.802 1.00 83.25 261 LYS A C 1
ATOM 2080 O O . LYS A 1 261 ? 34.209 -11.401 -26.617 1.00 83.25 261 LYS A O 1
ATOM 2085 N N . SER A 1 262 ? 34.688 -12.909 -28.211 1.00 83.81 262 SER A N 1
ATOM 2086 C CA . SER A 1 262 ? 35.408 -13.809 -27.305 1.00 83.81 262 SER A CA 1
ATOM 2087 C C . SER A 1 262 ? 36.620 -13.093 -26.701 1.00 83.81 262 SER A C 1
ATOM 2089 O O . SER A 1 262 ? 37.237 -12.263 -27.373 1.00 83.81 262 SER A O 1
ATOM 2091 N N . ASP A 1 263 ? 36.910 -13.386 -25.432 1.00 86.94 263 ASP A N 1
ATOM 2092 C CA . ASP A 1 263 ? 38.061 -12.863 -24.680 1.00 86.94 263 ASP A CA 1
ATOM 2093 C C . ASP A 1 263 ? 38.167 -11.327 -24.646 1.00 86.94 263 ASP A C 1
ATOM 2095 O O . ASP A 1 263 ? 39.256 -10.762 -24.589 1.00 86.94 263 ASP A O 1
ATOM 2099 N N . SER A 1 264 ? 37.025 -10.627 -24.692 1.00 87.19 264 SER A N 1
ATOM 2100 C CA . SER A 1 264 ? 36.980 -9.157 -24.715 1.00 87.19 264 SER A CA 1
ATOM 2101 C C . SER A 1 264 ? 36.434 -8.510 -23.439 1.00 87.19 264 SER A C 1
ATOM 2103 O O . SER A 1 264 ? 36.101 -7.325 -23.465 1.00 87.19 264 SER A O 1
ATOM 2105 N N . LEU A 1 265 ? 36.250 -9.275 -22.360 1.00 86.12 265 LEU A N 1
ATOM 2106 C CA . LEU A 1 265 ? 35.696 -8.795 -21.091 1.00 86.12 265 LEU A CA 1
ATOM 2107 C C . LEU A 1 265 ? 36.715 -8.998 -19.965 1.00 86.12 265 LEU A C 1
ATOM 2109 O O . LEU A 1 265 ? 37.021 -10.133 -19.618 1.00 86.12 265 LEU A O 1
ATOM 2113 N N . ASP A 1 266 ? 37.182 -7.908 -19.352 1.00 89.88 266 ASP A N 1
ATOM 2114 C CA . ASP A 1 266 ? 38.100 -7.973 -18.203 1.00 89.88 266 ASP A CA 1
ATOM 2115 C C . ASP A 1 266 ? 37.386 -8.322 -16.887 1.00 89.88 266 ASP A C 1
ATOM 2117 O O . ASP A 1 266 ? 37.988 -8.854 -15.955 1.00 89.88 266 ASP A O 1
ATOM 2121 N N . TYR A 1 267 ? 36.099 -7.979 -16.775 1.00 88.12 267 TYR A N 1
ATOM 2122 C CA . TYR A 1 267 ? 35.330 -8.151 -15.547 1.00 88.12 267 TYR A CA 1
ATOM 2123 C C . TYR A 1 267 ? 33.840 -8.364 -15.832 1.00 88.12 267 TYR A C 1
ATOM 2125 O O . TYR A 1 267 ? 33.258 -7.685 -16.679 1.00 88.12 267 TYR A O 1
ATOM 2133 N N . ILE A 1 268 ? 33.205 -9.265 -15.075 1.00 86.06 268 ILE A N 1
ATOM 2134 C CA . ILE A 1 268 ? 31.768 -9.552 -15.160 1.00 86.06 268 ILE A CA 1
ATOM 2135 C C . ILE A 1 268 ? 31.147 -9.461 -13.761 1.00 86.06 268 ILE A C 1
ATOM 2137 O O . ILE A 1 268 ? 31.586 -10.133 -12.831 1.00 86.06 268 ILE A O 1
ATOM 2141 N N . PHE A 1 269 ? 30.094 -8.651 -13.623 1.00 82.94 269 PHE A N 1
ATOM 2142 C CA . PHE A 1 269 ? 29.218 -8.643 -12.448 1.00 82.94 269 PHE A CA 1
ATOM 2143 C C . PHE A 1 269 ? 27.915 -9.371 -12.792 1.00 82.94 269 PHE A C 1
ATOM 2145 O O . PHE A 1 269 ? 27.243 -8.998 -13.754 1.00 82.94 269 PHE A O 1
ATOM 2152 N N . ILE A 1 270 ? 27.549 -10.384 -12.005 1.00 80.56 270 ILE A N 1
ATOM 2153 C CA . ILE A 1 270 ? 26.314 -11.163 -12.178 1.00 80.56 270 ILE A CA 1
ATOM 2154 C C . ILE A 1 270 ? 25.523 -11.114 -10.870 1.00 80.56 270 ILE A C 1
ATOM 2156 O O . ILE A 1 270 ? 26.098 -11.308 -9.801 1.00 80.56 270 ILE A O 1
ATOM 2160 N N . ASP A 1 271 ? 24.217 -10.870 -10.964 1.00 74.62 271 ASP A N 1
ATOM 2161 C CA . ASP A 1 271 ? 23.272 -11.036 -9.855 1.00 74.62 271 ASP A CA 1
ATOM 2162 C C . ASP A 1 271 ? 22.624 -12.428 -9.981 1.00 74.62 271 ASP A C 1
ATOM 2164 O O . ASP A 1 271 ? 21.827 -12.640 -10.902 1.00 74.62 271 ASP A O 1
ATOM 2168 N N . PRO A 1 272 ? 23.027 -13.427 -9.173 1.00 67.81 272 PRO A N 1
ATOM 2169 C CA . PRO A 1 272 ? 22.523 -14.787 -9.311 1.00 67.81 272 PRO A CA 1
ATOM 2170 C C . PRO A 1 272 ? 21.049 -14.881 -8.880 1.00 67.81 272 PRO A C 1
ATOM 2172 O O . PRO A 1 272 ? 20.595 -14.119 -8.025 1.00 67.81 272 PRO A O 1
ATOM 2175 N N . PRO A 1 273 ? 20.282 -15.848 -9.413 1.00 68.94 273 PRO A N 1
ATOM 2176 C CA . PRO A 1 273 ? 18.917 -16.079 -8.972 1.00 68.94 273 PRO A CA 1
ATOM 2177 C C . PRO A 1 273 ? 18.909 -16.465 -7.490 1.00 68.94 273 PRO A C 1
ATOM 2179 O O . PRO A 1 273 ? 19.669 -17.325 -7.046 1.00 68.94 273 PRO A O 1
ATOM 2182 N N . PHE A 1 274 ? 18.000 -15.873 -6.717 1.00 72.88 274 PHE A N 1
ATOM 2183 C CA . PHE A 1 274 ? 17.893 -16.087 -5.268 1.00 72.88 274 PHE A CA 1
ATOM 2184 C C . PHE A 1 274 ? 17.188 -17.410 -4.895 1.00 72.88 274 PHE A C 1
ATOM 2186 O O . PHE A 1 274 ? 16.607 -17.521 -3.811 1.00 72.88 274 PHE A O 1
ATOM 2193 N N . GLY A 1 275 ? 17.221 -18.415 -5.778 1.00 74.12 275 GLY A N 1
ATOM 2194 C CA . GLY A 1 275 ? 16.484 -19.673 -5.628 1.00 74.12 275 GLY A CA 1
ATOM 2195 C C . GLY A 1 275 ? 14.989 -19.425 -5.411 1.00 74.12 275 GLY A C 1
ATOM 2196 O O . GLY A 1 275 ? 14.402 -18.572 -6.073 1.00 74.12 275 GLY A O 1
ATOM 2197 N N . ALA A 1 276 ? 14.388 -20.120 -4.444 1.00 72.44 276 ALA A N 1
ATOM 2198 C CA . ALA A 1 276 ? 12.985 -19.932 -4.065 1.00 72.44 276 ALA A CA 1
ATOM 2199 C C . ALA A 1 276 ? 12.708 -18.674 -3.212 1.00 72.44 276 ALA A C 1
ATOM 2201 O O . ALA A 1 276 ? 11.557 -18.420 -2.860 1.00 72.44 276 ALA A O 1
ATOM 2202 N N . ASN A 1 277 ? 13.728 -17.884 -2.842 1.00 76.62 277 ASN A N 1
ATOM 2203 C CA . ASN A 1 277 ? 13.548 -16.787 -1.881 1.00 76.62 277 ASN A CA 1
ATOM 2204 C C . ASN A 1 277 ? 12.829 -15.565 -2.470 1.00 76.62 277 ASN A C 1
ATOM 2206 O O . ASN A 1 277 ? 12.169 -14.838 -1.729 1.00 76.62 277 ASN A O 1
ATOM 2210 N N . LEU A 1 278 ? 12.980 -15.303 -3.774 1.00 82.31 278 LEU A N 1
ATOM 2211 C CA . LEU A 1 278 ? 12.375 -14.157 -4.456 1.00 82.31 278 LEU A CA 1
ATOM 2212 C C . LEU A 1 278 ? 11.729 -14.598 -5.770 1.00 82.31 278 LEU A C 1
ATOM 2214 O O . LEU A 1 278 ? 12.419 -14.941 -6.724 1.00 82.31 278 LEU A O 1
ATOM 2218 N N . ASN A 1 279 ? 10.399 -14.533 -5.841 1.00 86.50 279 ASN A N 1
ATOM 2219 C CA . ASN A 1 279 ? 9.648 -14.810 -7.066 1.00 86.50 279 ASN A CA 1
ATOM 2220 C C . ASN A 1 279 ? 9.458 -13.509 -7.854 1.00 86.50 279 ASN A C 1
ATOM 2222 O O . ASN A 1 279 ? 8.461 -12.813 -7.664 1.00 86.50 279 ASN A O 1
ATOM 2226 N N . TYR A 1 280 ? 10.437 -13.137 -8.683 1.00 86.69 280 TYR A N 1
ATOM 2227 C CA . TYR A 1 280 ? 10.458 -11.831 -9.348 1.00 86.69 280 TYR A CA 1
ATOM 2228 C C . TYR A 1 280 ? 9.214 -11.577 -10.184 1.00 86.69 280 TYR A C 1
ATOM 2230 O O . TYR A 1 280 ? 8.610 -10.532 -9.984 1.00 86.69 280 TYR A O 1
ATOM 2238 N N . SER A 1 281 ? 8.793 -12.538 -11.012 1.00 88.00 281 SER A N 1
ATOM 2239 C CA . SER A 1 281 ? 7.572 -12.427 -11.823 1.00 88.00 281 SER A CA 1
ATOM 2240 C C . SER A 1 281 ? 6.310 -12.120 -11.004 1.00 88.00 281 SER A C 1
ATOM 2242 O O . SER A 1 281 ? 5.418 -11.416 -11.470 1.00 88.00 281 SER A O 1
ATOM 2244 N N . GLU A 1 282 ? 6.236 -12.586 -9.755 1.00 92.50 282 GLU A N 1
ATOM 2245 C CA . GLU A 1 282 ? 5.145 -12.245 -8.838 1.00 92.50 282 GLU A CA 1
ATOM 2246 C C . GLU A 1 282 ? 5.339 -10.853 -8.223 1.00 92.50 282 GLU A C 1
ATOM 2248 O O . GLU A 1 282 ? 4.410 -10.047 -8.163 1.00 92.50 282 GLU A O 1
ATOM 2253 N N . LEU A 1 283 ? 6.556 -10.555 -7.760 1.00 93.06 283 LEU A N 1
ATOM 2254 C CA . LEU A 1 283 ? 6.878 -9.302 -7.078 1.00 93.06 283 LEU A CA 1
ATOM 2255 C C . LEU A 1 283 ? 6.810 -8.092 -8.019 1.00 93.06 283 LEU A C 1
ATOM 2257 O O . LEU A 1 283 ? 6.402 -7.022 -7.583 1.00 93.06 283 LEU A O 1
ATOM 2261 N N . SER A 1 284 ? 7.185 -8.232 -9.291 1.00 93.69 284 SER A N 1
ATOM 2262 C CA . SER A 1 284 ? 7.144 -7.169 -10.301 1.00 93.69 284 SER A CA 1
ATOM 2263 C C . SER A 1 284 ? 5.763 -6.993 -10.933 1.00 93.69 284 SER A C 1
ATOM 2265 O O . SER A 1 284 ? 5.532 -5.963 -11.568 1.00 93.69 284 SER A O 1
ATOM 2267 N N . PHE A 1 285 ? 4.829 -7.928 -10.724 1.00 95.75 285 PHE A N 1
ATOM 2268 C CA . PHE A 1 285 ? 3.568 -8.013 -11.468 1.00 95.75 285 PHE A CA 1
ATOM 2269 C C . PHE A 1 285 ? 2.754 -6.709 -11.465 1.00 95.75 285 PHE A C 1
ATOM 2271 O O . PHE A 1 285 ? 2.198 -6.304 -12.487 1.00 95.75 285 PHE A O 1
ATOM 2278 N N . ILE A 1 286 ? 2.725 -5.995 -10.333 1.00 96.81 286 ILE A N 1
ATOM 2279 C CA . ILE A 1 286 ? 2.048 -4.692 -10.220 1.00 96.81 286 ILE A CA 1
ATOM 2280 C C . ILE A 1 286 ? 2.685 -3.660 -11.169 1.00 96.81 286 ILE A C 1
ATOM 2282 O O . ILE A 1 286 ? 1.979 -2.965 -11.900 1.00 96.81 286 ILE A O 1
ATOM 2286 N N . TRP A 1 287 ? 4.017 -3.556 -11.181 1.00 96.75 287 TRP A N 1
ATOM 2287 C CA . TRP A 1 287 ? 4.751 -2.631 -12.053 1.00 96.75 287 TRP A CA 1
ATOM 2288 C C . TRP A 1 287 ? 4.619 -3.007 -13.527 1.00 96.75 287 TRP A C 1
ATOM 2290 O O . TRP A 1 287 ? 4.386 -2.141 -14.367 1.00 96.75 287 TRP A O 1
ATOM 2300 N N . GLU A 1 288 ? 4.761 -4.292 -13.823 1.00 95.94 288 GLU A N 1
ATOM 2301 C CA . GLU A 1 288 ? 4.664 -4.871 -15.160 1.00 95.94 288 GLU A CA 1
ATOM 2302 C C . GLU A 1 288 ? 3.332 -4.549 -15.833 1.00 95.94 288 GLU A C 1
ATOM 2304 O O . GLU A 1 288 ? 3.295 -4.071 -16.970 1.00 95.94 288 GLU A O 1
ATOM 2309 N N . ASN A 1 289 ? 2.237 -4.681 -15.086 1.00 97.12 289 ASN A N 1
ATOM 2310 C CA . ASN A 1 289 ? 0.913 -4.349 -15.586 1.00 97.12 289 ASN A CA 1
ATOM 2311 C C . ASN A 1 289 ? 0.734 -2.856 -15.860 1.00 97.12 289 ASN A C 1
ATOM 2313 O O . ASN A 1 289 ? 0.171 -2.504 -16.894 1.00 97.12 289 ASN A O 1
ATOM 2317 N N . TRP A 1 290 ? 1.261 -1.966 -15.011 1.00 97.38 290 TRP A N 1
ATOM 2318 C CA . TRP A 1 290 ? 1.295 -0.534 -15.336 1.00 97.38 290 TRP A CA 1
ATOM 2319 C C . TRP A 1 290 ? 2.082 -0.268 -16.622 1.00 97.38 290 TRP A C 1
ATOM 2321 O O . TRP A 1 290 ? 1.644 0.510 -17.464 1.00 97.38 290 TRP A O 1
ATOM 2331 N N . LEU A 1 291 ? 3.231 -0.923 -16.805 1.00 95.31 291 LEU A N 1
ATOM 2332 C CA . LEU A 1 291 ? 4.083 -0.738 -17.981 1.00 95.31 291 LEU A CA 1
ATOM 2333 C C . LEU A 1 291 ? 3.564 -1.438 -19.245 1.00 95.31 291 LEU A C 1
ATOM 2335 O O . LEU A 1 291 ? 4.058 -1.121 -20.329 1.00 95.31 291 LEU A O 1
ATOM 2339 N N . LYS A 1 292 ? 2.568 -2.324 -19.113 1.00 93.25 292 LYS A N 1
ATOM 2340 C CA . LYS A 1 292 ? 2.057 -3.212 -20.169 1.00 93.25 292 LYS A CA 1
ATOM 2341 C C . LYS A 1 292 ? 3.143 -4.132 -20.738 1.00 93.25 292 LYS A C 1
ATOM 2343 O O . LYS A 1 292 ? 3.190 -4.377 -21.940 1.00 93.25 292 LYS A O 1
ATOM 2348 N N . VAL A 1 293 ? 4.030 -4.608 -19.867 1.00 90.81 293 VAL A N 1
ATOM 2349 C CA . VAL A 1 293 ? 5.104 -5.556 -20.190 1.00 90.81 293 VAL A CA 1
ATOM 2350 C C . VAL A 1 293 ? 5.098 -6.614 -19.104 1.00 90.81 293 VAL A C 1
ATOM 2352 O O . VAL A 1 293 ? 5.343 -6.266 -17.958 1.00 90.81 293 VAL A O 1
ATOM 2355 N N . ILE A 1 294 ? 4.809 -7.863 -19.462 1.00 89.19 294 ILE A N 1
ATOM 2356 C CA . ILE A 1 294 ? 4.728 -8.987 -18.524 1.00 89.19 294 ILE A CA 1
ATOM 2357 C C . ILE A 1 294 ? 5.943 -9.892 -18.724 1.00 89.19 294 ILE A C 1
ATOM 2359 O O . ILE A 1 294 ? 6.314 -10.184 -19.863 1.00 89.19 294 ILE A O 1
ATOM 2363 N N . THR A 1 295 ? 6.548 -10.339 -17.628 1.00 86.12 295 THR A N 1
ATOM 2364 C CA . THR A 1 295 ? 7.642 -11.312 -17.649 1.00 86.12 295 THR A CA 1
ATOM 2365 C C . THR A 1 295 ? 7.140 -12.676 -18.115 1.00 86.12 295 THR A C 1
ATOM 2367 O O . THR A 1 295 ? 6.146 -13.192 -17.599 1.00 86.12 295 THR A O 1
ATOM 2370 N N . ASP A 1 296 ? 7.855 -13.297 -19.060 1.00 82.88 296 ASP A N 1
ATOM 2371 C CA . ASP A 1 296 ? 7.622 -14.702 -19.398 1.00 82.88 296 ASP A CA 1
ATOM 2372 C C . ASP A 1 296 ? 8.096 -15.582 -18.242 1.00 82.88 296 ASP A C 1
ATOM 2374 O O . ASP A 1 296 ? 9.286 -15.860 -18.062 1.00 82.88 296 ASP A O 1
ATOM 2378 N N . ASN A 1 297 ? 7.135 -16.011 -17.433 1.00 78.56 297 ASN A N 1
ATOM 2379 C CA . ASN A 1 297 ? 7.415 -16.854 -16.293 1.00 78.56 297 ASN A CA 1
ATOM 2380 C C . ASN A 1 297 ? 7.897 -18.255 -16.711 1.00 78.56 297 ASN A C 1
ATOM 2382 O O . ASN A 1 297 ? 8.558 -18.891 -15.906 1.00 78.56 297 ASN A O 1
ATOM 2386 N N . LYS A 1 298 ? 7.670 -18.759 -17.930 1.00 75.56 298 LYS A N 1
ATOM 2387 C CA . LYS A 1 298 ? 8.088 -20.125 -18.306 1.00 75.56 298 LYS A CA 1
ATOM 2388 C C . LYS A 1 298 ? 9.602 -20.279 -18.393 1.00 75.56 298 LYS A C 1
ATOM 2390 O O . LYS A 1 298 ? 10.130 -21.334 -18.057 1.00 75.56 298 LYS A O 1
ATOM 2395 N N . THR A 1 299 ? 10.288 -19.230 -18.834 1.00 73.88 299 THR A N 1
ATOM 2396 C CA . THR A 1 299 ? 11.748 -19.204 -19.007 1.00 73.88 299 THR A CA 1
ATOM 2397 C C . THR A 1 299 ? 12.479 -18.558 -17.829 1.00 73.88 299 THR A C 1
ATOM 2399 O O . THR A 1 299 ? 13.689 -18.356 -17.886 1.00 73.88 299 THR A O 1
ATOM 2402 N N . GLU A 1 300 ? 11.757 -18.191 -16.769 1.00 74.94 300 GLU A N 1
ATOM 2403 C CA . GLU A 1 300 ? 12.331 -17.572 -15.577 1.00 74.94 300 GLU A CA 1
ATOM 2404 C C . GLU A 1 300 ? 13.175 -18.592 -14.794 1.00 74.94 300 GLU A C 1
ATOM 2406 O O . GLU A 1 300 ? 12.666 -19.621 -14.345 1.00 74.94 300 GLU A O 1
ATOM 2411 N N . ALA A 1 301 ? 14.457 -18.283 -14.580 1.00 74.50 301 ALA A N 1
ATOM 2412 C CA . ALA A 1 301 ? 15.396 -19.108 -13.816 1.00 74.50 301 ALA A CA 1
ATOM 2413 C C . ALA A 1 301 ? 15.209 -18.949 -12.290 1.00 74.50 301 ALA A C 1
ATOM 2415 O O . ALA A 1 301 ? 16.151 -18.636 -11.564 1.00 74.50 301 ALA A O 1
ATOM 2416 N N . ILE A 1 302 ? 13.975 -19.125 -11.808 1.00 78.56 302 ILE A N 1
ATOM 2417 C CA . ILE A 1 302 ? 13.582 -19.007 -10.397 1.00 78.56 302 ILE A CA 1
ATOM 2418 C C . ILE A 1 302 ? 12.823 -20.262 -9.972 1.00 78.56 302 ILE A C 1
ATOM 2420 O O . ILE A 1 302 ? 11.901 -20.711 -10.656 1.00 78.56 302 ILE A O 1
ATOM 2424 N N . GLU A 1 303 ? 13.192 -20.803 -8.814 1.00 79.56 303 GLU A N 1
ATOM 2425 C CA . GLU A 1 303 ? 12.480 -21.919 -8.201 1.00 79.56 303 GLU A CA 1
ATOM 2426 C C . GLU A 1 303 ? 11.134 -21.435 -7.645 1.00 79.56 303 GLU A C 1
ATOM 2428 O O . GLU A 1 303 ? 11.044 -20.421 -6.949 1.00 79.56 303 GLU A O 1
ATOM 2433 N N . ASN A 1 304 ? 10.062 -22.154 -7.965 1.00 77.38 304 ASN A N 1
ATOM 2434 C CA . ASN A 1 304 ? 8.719 -21.804 -7.528 1.00 77.38 304 ASN A CA 1
ATOM 2435 C C . ASN A 1 304 ? 7.865 -23.068 -7.415 1.00 77.38 304 ASN A C 1
ATOM 2437 O O . ASN A 1 304 ? 7.446 -23.646 -8.418 1.00 77.38 304 ASN A O 1
ATOM 2441 N N . SER A 1 305 ? 7.585 -23.481 -6.179 1.00 78.44 305 SER A N 1
ATOM 2442 C CA . SER A 1 305 ? 6.806 -24.689 -5.886 1.00 78.44 305 SER A CA 1
ATOM 2443 C C . SER A 1 305 ? 5.351 -24.593 -6.341 1.00 78.44 305 SER A C 1
ATOM 2445 O O . SER A 1 305 ? 4.753 -25.605 -6.694 1.00 78.44 305 SER A O 1
ATOM 2447 N N . VAL A 1 306 ? 4.787 -23.384 -6.375 1.00 80.94 306 VAL A N 1
ATOM 2448 C CA . VAL A 1 306 ? 3.418 -23.134 -6.841 1.00 80.94 306 VAL A CA 1
ATOM 2449 C C . VAL A 1 306 ? 3.330 -23.250 -8.360 1.00 80.94 306 VAL A C 1
ATOM 2451 O O . VAL A 1 306 ? 2.383 -23.825 -8.883 1.00 80.94 306 VAL A O 1
ATOM 2454 N N . GLN A 1 307 ? 4.351 -22.762 -9.063 1.00 79.12 307 GLN A N 1
ATOM 2455 C CA . GLN A 1 307 ? 4.427 -22.796 -10.525 1.00 79.12 307 GLN A CA 1
ATOM 2456 C C . GLN A 1 307 ? 5.092 -24.076 -11.067 1.00 79.12 307 GLN A C 1
ATOM 2458 O O . GLN A 1 307 ? 5.334 -24.172 -12.267 1.00 79.12 307 GLN A O 1
ATOM 2463 N N . GLY A 1 308 ? 5.417 -25.048 -10.206 1.00 78.12 308 GLY A N 1
ATOM 2464 C CA . GLY A 1 308 ? 6.042 -26.311 -10.606 1.00 78.12 308 GLY A CA 1
ATOM 2465 C C . GLY A 1 308 ? 7.456 -26.166 -11.178 1.00 78.12 308 GLY A C 1
ATOM 2466 O O . GLY A 1 308 ? 7.869 -26.997 -11.985 1.00 78.12 308 GLY A O 1
ATOM 2467 N N . LYS A 1 309 ? 8.197 -25.120 -10.790 1.00 71.81 309 LYS A N 1
ATOM 2468 C CA . LYS A 1 309 ? 9.571 -24.867 -11.247 1.00 71.81 309 LYS A CA 1
ATOM 2469 C C . LYS A 1 309 ? 10.581 -25.388 -10.221 1.00 71.81 309 LYS A C 1
ATOM 2471 O O . LYS A 1 309 ? 10.773 -24.721 -9.201 1.00 71.81 309 LYS A O 1
ATOM 2476 N N . PRO A 1 310 ? 11.219 -26.549 -10.451 1.00 72.00 310 PRO A N 1
ATOM 2477 C CA . PRO A 1 310 ? 12.299 -27.019 -9.592 1.00 72.00 310 PRO A CA 1
ATOM 2478 C C . PRO A 1 310 ? 13.563 -26.177 -9.806 1.00 72.00 310 PRO A C 1
ATOM 2480 O O . PRO A 1 310 ? 13.689 -25.461 -10.803 1.00 72.00 310 PRO A O 1
ATOM 2483 N N . LEU A 1 311 ? 14.527 -26.301 -8.894 1.00 66.81 311 LEU A N 1
ATOM 2484 C CA . LEU A 1 311 ? 15.849 -25.709 -9.062 1.00 66.81 311 LEU A CA 1
ATOM 2485 C C . LEU A 1 311 ? 16.490 -26.224 -10.364 1.00 66.81 311 LEU A C 1
ATOM 2487 O O . LEU A 1 311 ? 16.823 -27.404 -10.478 1.00 66.81 311 LEU A O 1
ATOM 2491 N N . GLN A 1 312 ? 16.668 -25.352 -11.359 1.00 62.03 312 GLN A N 1
ATOM 2492 C CA . GLN A 1 312 ? 17.373 -25.720 -12.587 1.00 62.03 312 GLN A CA 1
ATOM 2493 C C . GLN A 1 312 ? 18.876 -25.836 -12.302 1.00 62.03 312 GLN A C 1
ATOM 2495 O O . GLN A 1 312 ? 19.563 -24.840 -12.092 1.00 62.03 312 GLN A O 1
ATOM 2500 N N . THR A 1 313 ? 19.396 -27.063 -12.318 1.00 46.44 313 THR A N 1
ATOM 2501 C CA . THR A 1 313 ? 20.806 -27.375 -12.021 1.00 46.44 313 THR A CA 1
ATOM 2502 C C . THR A 1 313 ? 21.777 -26.961 -13.145 1.00 46.44 313 THR A C 1
ATOM 2504 O O . THR A 1 313 ? 22.977 -26.888 -12.913 1.00 46.44 313 THR A O 1
ATOM 2507 N N . ASN A 1 314 ? 21.289 -26.638 -14.352 1.00 42.12 314 ASN A N 1
ATOM 2508 C CA . ASN A 1 314 ? 22.112 -26.609 -15.576 1.00 42.12 314 ASN A CA 1
ATOM 2509 C C . ASN A 1 314 ? 22.451 -25.222 -16.162 1.00 42.12 314 ASN A C 1
ATOM 2511 O O . ASN A 1 314 ? 22.873 -25.151 -17.311 1.00 42.12 314 ASN A O 1
ATOM 2515 N N . LEU A 1 315 ? 22.313 -24.119 -15.421 1.00 43.50 315 LEU A N 1
ATOM 2516 C CA . LEU A 1 315 ? 22.717 -22.786 -15.921 1.00 43.50 315 LEU A CA 1
ATOM 2517 C C . LEU A 1 315 ? 24.101 -22.315 -15.442 1.00 43.50 315 LEU A C 1
ATOM 2519 O O . LEU A 1 315 ? 24.517 -21.209 -15.774 1.00 43.50 315 LEU A O 1
ATOM 2523 N N . TRP A 1 316 ? 24.840 -23.154 -14.710 1.00 43.88 316 TRP A N 1
ATOM 2524 C CA . TRP A 1 316 ? 26.099 -22.762 -14.067 1.00 43.88 316 TRP A CA 1
ATOM 2525 C C . TRP A 1 316 ? 27.239 -23.723 -14.386 1.00 43.88 316 TRP A C 1
ATOM 2527 O O . TRP A 1 316 ? 27.757 -24.407 -13.510 1.00 43.88 316 TRP A O 1
ATOM 2537 N N . VAL A 1 317 ? 27.666 -23.748 -15.646 1.00 31.08 317 VAL A N 1
ATOM 2538 C CA . VAL A 1 317 ? 29.011 -24.221 -15.985 1.00 31.08 317 VAL A CA 1
ATOM 2539 C C . VAL A 1 317 ? 29.662 -23.168 -16.871 1.00 31.08 317 VAL A C 1
ATOM 2541 O O . VAL A 1 317 ? 29.666 -23.270 -18.091 1.00 31.08 317 VAL A O 1
ATOM 2544 N N . ILE A 1 318 ? 30.224 -22.130 -16.247 1.00 35.91 318 ILE A N 1
ATOM 2545 C CA . ILE A 1 318 ? 31.366 -21.445 -16.857 1.00 35.91 318 ILE A CA 1
ATOM 2546 C C . ILE A 1 318 ? 32.549 -22.377 -16.598 1.00 35.91 318 ILE A C 1
ATOM 2548 O O . ILE A 1 318 ? 33.232 -22.274 -15.582 1.00 35.91 318 ILE A O 1
ATOM 2552 N N . SER A 1 319 ? 32.736 -23.366 -17.471 1.00 31.28 319 SER A N 1
ATOM 2553 C CA . SER A 1 319 ? 33.989 -24.110 -17.515 1.00 31.28 319 SER A CA 1
ATOM 2554 C C . SER A 1 319 ? 35.027 -23.182 -18.130 1.00 31.28 319 SER A C 1
ATOM 2556 O O . SER A 1 319 ? 35.091 -23.035 -19.348 1.00 31.28 319 SER A O 1
ATOM 2558 N N . GLY A 1 320 ? 35.815 -22.527 -17.282 1.00 33.41 320 GLY A N 1
ATOM 2559 C CA . GLY A 1 320 ? 37.086 -21.965 -17.711 1.00 33.41 320 GLY A CA 1
ATOM 2560 C C . GLY A 1 320 ? 38.023 -23.121 -18.041 1.00 33.41 320 GLY A C 1
ATOM 2561 O O . GLY A 1 320 ? 38.613 -23.712 -17.141 1.00 33.41 320 GLY A O 1
ATOM 2562 N N . THR A 1 321 ? 38.121 -23.486 -19.314 1.00 33.22 321 THR A N 1
ATOM 2563 C CA . THR A 1 321 ? 39.318 -24.158 -19.824 1.00 33.22 321 THR A CA 1
ATOM 2564 C C . THR A 1 321 ? 40.302 -23.055 -20.178 1.00 33.22 321 THR A C 1
ATOM 2566 O O . THR A 1 321 ? 39.953 -22.181 -20.972 1.00 33.22 321 THR A O 1
ATOM 2569 N N . GLY A 1 322 ? 41.446 -23.051 -19.489 1.00 34.78 322 GLY A N 1
ATOM 2570 C CA . GLY A 1 322 ? 42.507 -22.054 -19.649 1.00 34.78 322 GLY A CA 1
ATOM 2571 C C . GLY A 1 322 ? 43.244 -22.118 -20.977 1.00 34.78 322 GLY A C 1
ATOM 2572 O O . GLY A 1 322 ? 42.884 -22.959 -21.831 1.00 34.78 322 GLY A O 1
#

Radius of gyration: 23.11 Å; Cα contacts (8 Å, |Δi|>4): 484; chains: 1; bounding box: 62×56×57 Å

Secondary structure (DSSP, 8-state):
--EEE-TT--EEEEEEEEEEEEEE-TTT--EEEHHHHHEETTTTEE-SEEE-TTT--EEETTS-EEPEEEEEETTTTEEEEEE-EEEEEEEEE-TTS-S-EEE---HHHHHHHHHHHT----S----PBPPS-TTTHHHHHHH---BGGGGS-HHHHHHHHHHHTT--SHHHHHHHHHHHGGGSTT-B--HHHHHH-SS-S---SPTTS----SEEEE--HHHHHHHHHHHHHHHHHHHTT-TT-------S-TTS-TTPPTT--S--------GGG--HHHHSHHHHHHHT----GGG----BTTTTB---TTS-------

pLDDT: mean 89.98, std 12.75, range [31.08, 98.81]

Sequence (322 aa):
MYETRDKSGRIGRINYTVWSDVFVCPECAGEVVFWDEAVDRVAGKVLDKFPCPHCQAELTKRGIERAWVTKYDMALKNTIRQAKQIPVLIIYSINGLKGRLEKKPDDFDLENIEKIEKIDTADWYPTAELPDGYNTRQPIRSHGMDHVHHFYTIRNLAALSNIFSKIVSSRFKFLFTGFVGGATKLNQFHLKNYVFGGGGFNPGPRKGTLYAPSISMEAPILSLCKDRLRTQIRAYRKYANTDKVNLNLSTASCANVVGVKSDSLDYIFIDPPFGANLNYSELSFIWENWLKVITDNKTEAIENSVQGKPLQTNLWVISGTG

Solvent-accessible surface area (backbone atoms only — not comparable to full-atom values): 19091 Å² total; per-residue (Å²): 136,60,64,43,68,50,100,84,67,48,70,22,41,47,58,34,39,33,33,20,33,27,27,30,39,84,88,74,66,44,78,39,51,45,56,80,53,26,44,42,70,86,81,26,42,74,50,71,61,28,54,38,94,85,75,60,51,82,40,37,81,88,75,46,49,69,32,71,41,78,45,77,37,80,90,78,72,41,79,44,59,30,47,34,66,46,74,60,38,37,35,24,36,38,89,96,54,90,68,78,47,75,46,66,67,49,70,71,46,50,53,51,49,58,57,39,70,67,60,79,61,88,52,72,72,46,71,53,68,62,66,87,40,77,46,43,46,52,22,28,75,69,36,47,38,48,32,52,50,60,42,34,52,56,62,45,42,42,52,48,16,55,52,53,77,68,55,86,47,71,70,51,50,56,52,46,66,69,30,55,62,48,42,20,49,32,6,32,56,38,50,45,27,63,60,73,44,96,56,75,34,69,74,36,42,53,84,80,50,54,52,62,48,62,47,17,30,46,45,48,60,70,58,44,50,50,55,44,48,53,53,49,52,53,52,45,68,75,54,66,84,58,88,82,63,95,75,87,86,81,91,67,57,85,92,61,63,79,93,66,64,85,95,70,71,96,76,85,90,79,86,76,68,64,42,67,68,45,59,57,68,64,71,44,41,64,59,24,48,70,70,74,49,77,75,67,64,90,79,48,81,45,25,32,84,75,74,70,34,67,77,77,83,82,85,76,77,86,76,82,76,130

Mean predicted aligned error: 6.6 Å